Protein AF-A0A4Y2R110-F1 (afdb_monomer_lite)

Organism: Araneus ventricosus (NCBI:txid182803)

Foldseek 3Di:
DQPPCNVVVVLLVVCVVVLVPDDLVVVLVSVVVLQVVLLVVPPCNLVSLLVVQVSRPPVNVVSVLVQCLDCSHPVVVCLVVLVLVSLLSNLVSHDLVSLLSNCLHPSVLVSCVVCLVVVNVSSVVSSCVSSLDDLVSLVSSVVSNVVSCVVVVVPPVNCPDPSNVVVNVVSVCSPDDDPPPPPDDDDDDDDDDDD

Secondary structure (DSSP, 8-state):
---HHHHHHHHHHHHTTTTTT--HHHHHHHHHHHHHHHHTTGGGHHHHHHHHHHHS-GGGHHHHHHHHTSTTSHHHHHHHHT-HHHHHHHHHHS-HHHHHHHHTSHHHHHHHHHHHHTT-HHHHHHHHHHHT--HHHHHHHHHHHHHHHHHTT--HHHHTSHHHHHHHHHHHTTTS-------------------

Sequence (195 aa):
MLSALAIARPILRDCRPYLEFSSQGYYDSVLWEIYESFANSGYYFQTLFQELFLLIPRDFRKSFADIECEIDSYFAHILRLQNIKALEKTFRSVDSATRAGLVCSDLASEHFYSSISRGRWNVVEVCLREARISKEDGERLKEAFIGYLTSIELGEMKLKTRKWTRFFQFLEETDAPSKRFSEDETTIEAKMKKI

Structure (mmCIF, N/CA/C/O backbone):
data_AF-A0A4Y2R110-F1
#
_entry.id   AF-A0A4Y2R110-F1
#
loop_
_atom_site.group_PDB
_atom_site.id
_atom_site.type_symbol
_atom_site.label_atom_id
_atom_site.label_alt_id
_atom_site.label_comp_id
_atom_site.label_asym_id
_atom_site.label_entity_id
_atom_site.label_seq_id
_atom_site.pdbx_PDB_ins_code
_atom_site.Cartn_x
_atom_site.Cartn_y
_atom_site.Cartn_z
_atom_site.occupancy
_atom_site.B_iso_or_equiv
_atom_site.auth_seq_id
_atom_site.auth_comp_id
_atom_site.auth_asym_id
_atom_site.auth_atom_id
_atom_site.pdbx_PDB_model_num
ATOM 1 N N . MET A 1 1 ? 2.929 -17.313 -29.230 1.00 41.97 1 MET A N 1
ATOM 2 C CA . MET A 1 1 ? 2.746 -16.243 -28.226 1.00 41.97 1 MET A CA 1
ATOM 3 C C . MET A 1 1 ? 4.066 -15.508 -28.089 1.00 41.97 1 MET A C 1
ATOM 5 O O . MET A 1 1 ? 5.041 -16.139 -27.701 1.00 41.97 1 MET A O 1
ATOM 9 N N . LEU A 1 2 ? 4.130 -14.229 -28.467 1.00 43.66 2 LEU A N 1
ATOM 10 C CA . LEU A 1 2 ? 5.286 -13.389 -28.145 1.00 43.66 2 LEU A CA 1
ATOM 11 C C . LEU A 1 2 ? 5.300 -13.209 -26.622 1.00 43.66 2 LEU A C 1
ATOM 13 O O . LEU A 1 2 ? 4.290 -12.811 -26.048 1.00 43.66 2 LEU A O 1
ATOM 17 N N . SER A 1 3 ? 6.392 -13.589 -25.958 1.00 45.78 3 SER A N 1
ATOM 18 C CA . SER A 1 3 ? 6.529 -13.394 -24.511 1.00 45.78 3 SER A CA 1
ATOM 19 C C . SER A 1 3 ? 6.447 -11.902 -24.183 1.00 45.78 3 SER A C 1
ATOM 21 O O . SER A 1 3 ? 6.915 -11.098 -24.982 1.00 45.78 3 SER A O 1
ATOM 23 N N . ALA A 1 4 ? 5.949 -11.529 -23.005 1.00 49.16 4 ALA A N 1
ATOM 24 C CA . ALA A 1 4 ? 6.047 -10.168 -22.462 1.00 49.16 4 ALA A CA 1
ATOM 25 C C . ALA A 1 4 ? 7.475 -9.589 -22.608 1.00 49.16 4 ALA A C 1
ATOM 27 O O . ALA A 1 4 ? 7.664 -8.478 -23.101 1.00 49.16 4 ALA A O 1
ATOM 28 N N . LEU A 1 5 ? 8.483 -10.438 -22.382 1.00 48.06 5 LEU A N 1
ATOM 29 C CA . LEU A 1 5 ? 9.897 -10.190 -22.672 1.00 48.06 5 LEU A CA 1
ATOM 30 C C . LEU A 1 5 ? 10.211 -9.739 -24.108 1.00 48.06 5 LEU A C 1
ATOM 32 O O . LEU A 1 5 ? 11.199 -9.055 -24.300 1.00 48.06 5 LEU A O 1
ATOM 36 N N . ALA A 1 6 ? 9.445 -10.107 -25.133 1.00 53.09 6 ALA A N 1
ATOM 37 C CA . ALA A 1 6 ? 9.697 -9.707 -26.522 1.00 53.09 6 ALA A CA 1
ATOM 38 C C . ALA A 1 6 ? 9.203 -8.282 -26.822 1.00 53.09 6 ALA A C 1
ATOM 40 O O . ALA A 1 6 ? 9.743 -7.641 -27.716 1.00 53.09 6 ALA A O 1
ATOM 41 N N . ILE A 1 7 ? 8.219 -7.793 -26.059 1.00 53.12 7 ILE A N 1
ATOM 42 C CA . ILE A 1 7 ? 7.697 -6.419 -26.136 1.00 53.12 7 ILE A CA 1
ATOM 43 C C . ILE A 1 7 ? 8.516 -5.506 -25.222 1.00 53.12 7 ILE A C 1
ATOM 45 O O . ILE A 1 7 ? 8.899 -4.410 -25.613 1.00 53.12 7 ILE A O 1
ATOM 49 N N . ALA A 1 8 ? 8.844 -5.991 -24.024 1.00 50.47 8 ALA A N 1
ATOM 50 C CA . ALA A 1 8 ? 9.590 -5.221 -23.046 1.00 50.47 8 ALA A CA 1
ATOM 51 C C . ALA A 1 8 ? 11.095 -5.170 -23.374 1.00 50.47 8 ALA A C 1
ATOM 53 O O . ALA A 1 8 ? 11.717 -4.141 -23.156 1.00 50.47 8 ALA A O 1
ATOM 54 N N . ARG A 1 9 ? 11.715 -6.229 -23.932 1.00 55.16 9 ARG A N 1
ATOM 55 C 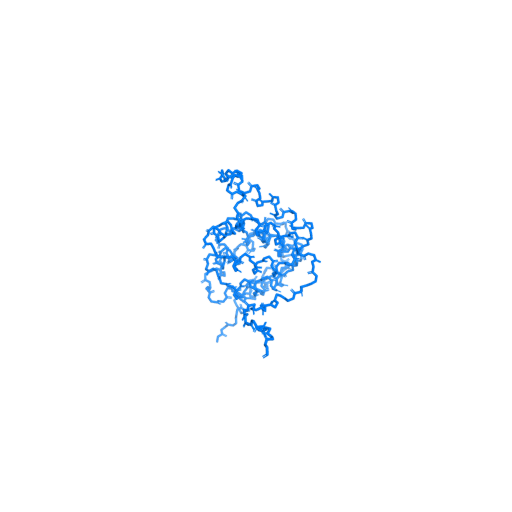CA . ARG A 1 9 ? 13.173 -6.240 -24.200 1.00 55.16 9 ARG A CA 1
ATOM 56 C C . ARG A 1 9 ? 13.664 -5.146 -25.139 1.00 55.16 9 ARG A C 1
ATOM 58 O O . ARG A 1 9 ? 14.743 -4.662 -24.840 1.00 55.16 9 ARG A O 1
ATOM 65 N N . PRO A 1 10 ? 13.004 -4.802 -26.257 1.00 55.12 10 PRO A N 1
ATOM 66 C CA . PRO A 1 10 ? 13.457 -3.703 -27.106 1.00 55.12 10 PRO A CA 1
ATOM 67 C C . PRO A 1 10 ? 13.458 -2.383 -26.334 1.00 55.12 10 PRO A C 1
ATOM 69 O O . PRO A 1 10 ? 14.501 -1.756 -26.232 1.00 55.12 10 PRO A O 1
ATOM 72 N N . ILE A 1 11 ? 12.349 -2.071 -25.657 1.00 54.69 11 ILE A N 1
ATOM 73 C CA . ILE A 1 11 ? 12.193 -0.858 -24.842 1.00 54.69 11 ILE A CA 1
ATOM 74 C C . ILE A 1 11 ? 13.244 -0.828 -23.722 1.00 54.69 11 ILE A C 1
ATOM 76 O O . ILE A 1 11 ? 13.995 0.123 -23.579 1.00 54.69 11 ILE A O 1
ATOM 80 N N . LEU A 1 12 ? 13.402 -1.926 -22.985 1.00 53.28 12 LEU A N 1
ATOM 81 C CA . LEU A 1 12 ? 14.364 -2.043 -21.887 1.00 53.28 12 LEU A CA 1
ATOM 82 C C . LEU A 1 12 ? 15.827 -2.117 -22.350 1.00 53.28 12 LEU A C 1
ATOM 84 O O . LEU A 1 12 ? 16.721 -1.750 -21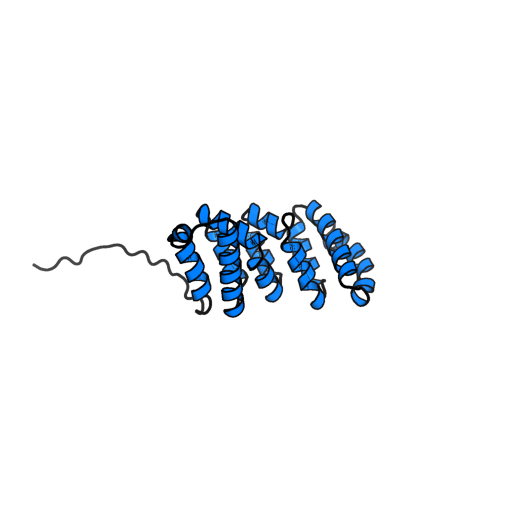.592 1.00 53.28 12 LEU A O 1
ATOM 88 N N . ARG A 1 13 ? 16.106 -2.634 -23.554 1.00 57.69 13 ARG A N 1
ATOM 89 C CA . ARG A 1 13 ? 17.450 -2.660 -24.159 1.00 57.69 13 ARG A CA 1
ATOM 90 C C . ARG A 1 13 ? 17.834 -1.265 -24.626 1.00 57.69 13 ARG A C 1
ATOM 92 O O . ARG A 1 13 ? 18.976 -0.883 -24.395 1.00 57.69 13 ARG A O 1
ATOM 99 N N . ASP A 1 14 ? 16.896 -0.542 -25.223 1.00 54.59 14 ASP A N 1
ATOM 100 C CA . ASP A 1 14 ? 17.101 0.833 -25.654 1.00 54.59 14 ASP A CA 1
ATOM 101 C C . ASP A 1 14 ? 17.231 1.749 -24.437 1.00 54.59 14 ASP A C 1
ATOM 103 O O . ASP A 1 14 ? 18.125 2.576 -24.425 1.00 54.59 14 ASP A O 1
ATOM 107 N N . CYS A 1 15 ? 16.480 1.529 -23.353 1.00 50.19 15 CYS A N 1
ATOM 108 C CA . CYS A 1 15 ? 16.609 2.313 -22.120 1.00 50.19 15 CYS A CA 1
ATOM 109 C C . CYS A 1 15 ? 17.869 1.985 -21.292 1.00 50.19 15 CYS A C 1
ATOM 111 O O . CYS A 1 15 ? 18.335 2.843 -20.547 1.00 50.19 15 CYS A O 1
ATOM 113 N N . ARG A 1 16 ? 18.452 0.779 -21.408 1.00 53.12 16 ARG A N 1
ATOM 114 C CA . ARG A 1 16 ? 19.559 0.294 -20.549 1.00 53.12 16 ARG A CA 1
ATOM 115 C C . ARG A 1 16 ? 20.780 1.232 -20.459 1.00 53.12 16 ARG A C 1
ATOM 117 O O . ARG A 1 16 ? 21.236 1.434 -19.339 1.00 53.12 16 ARG A O 1
ATOM 124 N N . PRO A 1 17 ? 21.306 1.824 -21.550 1.00 50.31 17 PRO A N 1
ATOM 125 C CA . PRO A 1 17 ? 22.424 2.771 -21.476 1.00 50.31 17 PRO A CA 1
ATOM 126 C C . PRO A 1 17 ? 22.053 4.094 -20.786 1.00 50.31 17 PRO A C 1
ATOM 128 O O . PRO A 1 17 ? 22.927 4.801 -20.294 1.00 50.31 17 PRO A O 1
ATOM 131 N N . TYR A 1 18 ? 20.762 4.434 -20.738 1.00 48.16 18 TYR A N 1
ATOM 132 C CA . TYR A 1 18 ? 20.257 5.686 -20.171 1.00 48.16 18 TYR A CA 1
ATOM 133 C C . TYR A 1 18 ? 19.911 5.571 -18.677 1.00 48.16 18 TYR A C 1
ATOM 135 O O . TYR A 1 18 ? 19.882 6.586 -17.981 1.00 48.16 18 TYR A O 1
ATOM 143 N N . LEU A 1 19 ? 19.719 4.351 -18.155 1.00 51.38 19 LEU A N 1
ATOM 144 C CA . LEU A 1 19 ? 19.558 4.099 -16.713 1.00 51.38 19 LEU A CA 1
ATOM 1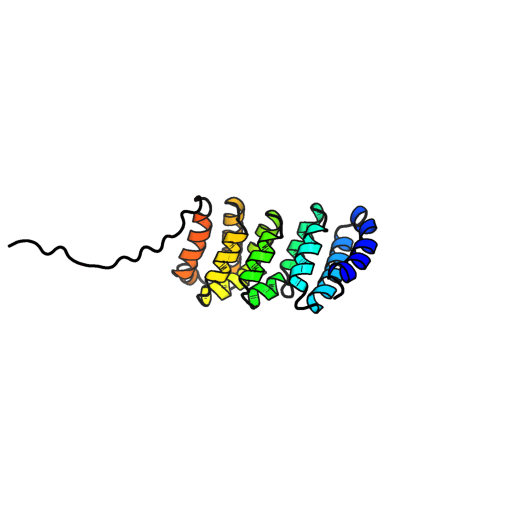45 C C . LEU A 1 19 ? 20.871 4.300 -15.930 1.00 51.38 19 LEU A C 1
ATOM 147 O O . LEU A 1 19 ? 20.828 4.468 -14.717 1.00 51.38 19 LEU A O 1
ATOM 151 N N . GLU A 1 20 ? 22.027 4.296 -16.607 1.00 50.34 20 GLU A N 1
ATOM 152 C CA . GLU A 1 20 ? 23.346 4.506 -15.985 1.00 50.34 20 GLU A CA 1
ATOM 153 C C . GLU A 1 20 ? 23.777 5.989 -15.935 1.00 50.34 20 GLU A C 1
ATOM 155 O O . GLU A 1 20 ? 24.770 6.302 -15.282 1.00 50.34 20 GLU A O 1
ATOM 160 N N . PHE A 1 21 ? 23.050 6.915 -16.587 1.00 50.78 21 PHE A N 1
ATOM 161 C CA . PHE A 1 21 ? 23.510 8.304 -16.791 1.00 50.78 21 PHE A CA 1
ATOM 162 C C . PHE A 1 21 ? 22.458 9.417 -16.622 1.00 50.78 21 PHE A C 1
ATOM 164 O O . PHE A 1 21 ? 22.770 10.584 -16.868 1.00 50.78 21 PHE A O 1
ATOM 171 N N . SER A 1 22 ? 21.223 9.111 -16.221 1.00 53.44 22 SER A N 1
ATOM 172 C CA . SER A 1 22 ? 20.131 10.094 -16.230 1.00 53.44 22 SER A CA 1
ATOM 173 C C . SER A 1 22 ? 19.788 10.677 -14.854 1.00 53.44 22 SER A C 1
ATOM 175 O O . SER A 1 22 ? 19.904 10.023 -13.819 1.00 53.44 22 SER A O 1
ATOM 177 N N . SER A 1 23 ? 19.369 11.946 -14.842 1.00 63.78 23 SER A N 1
ATOM 178 C CA . SER A 1 23 ? 18.742 12.573 -13.677 1.00 63.78 23 SER A CA 1
ATOM 179 C C . SER A 1 23 ? 17.405 11.890 -13.371 1.00 63.78 23 SER A C 1
ATOM 181 O O . SER A 1 23 ? 16.717 11.445 -14.290 1.00 63.78 23 SER A O 1
ATOM 183 N N . GLN A 1 24 ? 17.016 11.847 -12.091 1.00 64.69 24 GLN A N 1
ATOM 184 C CA . GLN A 1 24 ? 15.787 11.193 -11.613 1.00 64.69 24 GLN A CA 1
ATOM 185 C C . GLN A 1 24 ? 14.561 11.476 -12.503 1.00 64.69 24 GLN A C 1
ATOM 187 O O . GLN A 1 24 ? 13.871 10.551 -12.906 1.00 64.69 24 GLN A O 1
ATOM 192 N N . GLY A 1 25 ? 14.354 12.737 -12.903 1.00 66.06 25 GLY A N 1
ATOM 193 C CA . GLY A 1 25 ? 13.187 13.130 -13.700 1.00 66.06 25 GLY A CA 1
ATOM 194 C C . GLY A 1 25 ? 13.117 12.513 -15.103 1.00 66.06 25 GLY A C 1
ATOM 195 O O . GLY A 1 25 ? 12.024 12.310 -15.624 1.00 66.06 25 GLY A O 1
ATOM 196 N N . TYR A 1 26 ? 14.250 12.172 -15.724 1.00 66.81 26 TYR A N 1
ATOM 197 C CA . TYR A 1 26 ? 14.233 11.442 -16.997 1.00 66.81 26 TYR A CA 1
ATOM 198 C C . TYR A 1 26 ? 13.892 9.964 -16.779 1.00 66.81 26 TYR A C 1
ATOM 200 O O . TYR A 1 26 ? 13.143 9.379 -17.558 1.00 66.81 26 TYR A O 1
ATOM 208 N N . TYR A 1 27 ? 14.395 9.375 -15.692 1.00 68.88 27 TYR A N 1
ATOM 209 C CA . TYR A 1 27 ? 14.054 8.009 -15.305 1.00 68.88 27 TYR A CA 1
ATOM 210 C C . TYR A 1 27 ? 12.554 7.862 -15.024 1.00 68.88 27 TYR A C 1
ATOM 212 O O . TYR A 1 27 ? 11.927 6.923 -15.512 1.00 68.88 27 TYR A O 1
ATOM 220 N N . ASP A 1 28 ? 11.976 8.821 -14.301 1.00 69.94 28 ASP A N 1
ATOM 221 C CA . ASP A 1 28 ? 10.546 8.864 -13.988 1.00 69.94 28 ASP A CA 1
ATOM 222 C C . ASP A 1 28 ? 9.701 8.933 -15.268 1.00 69.94 28 ASP A C 1
ATOM 224 O O . ASP A 1 28 ? 8.748 8.171 -15.421 1.00 69.94 28 ASP A O 1
ATOM 228 N N . SER A 1 29 ? 10.107 9.766 -16.235 1.00 71.50 29 SER A N 1
ATOM 229 C CA . SER A 1 29 ? 9.452 9.860 -17.548 1.00 71.50 29 SER A CA 1
ATOM 230 C C . SER A 1 29 ? 9.489 8.537 -18.316 1.00 71.50 29 SER A C 1
ATOM 232 O O . SER A 1 29 ? 8.483 8.124 -18.886 1.00 71.50 29 SER A O 1
ATOM 234 N N . VAL A 1 30 ? 10.637 7.854 -18.337 1.00 70.75 30 VAL A N 1
ATOM 235 C CA . VAL A 1 30 ? 10.784 6.569 -19.038 1.00 70.75 30 VAL A CA 1
ATOM 236 C C . VAL A 1 30 ? 9.973 5.474 -18.348 1.00 70.75 30 VAL A C 1
ATOM 238 O O . VAL A 1 30 ? 9.316 4.677 -19.019 1.00 70.75 30 VAL A O 1
ATOM 241 N N . LEU A 1 31 ? 9.991 5.429 -17.012 1.00 71.62 31 LEU A N 1
ATOM 242 C CA . LEU A 1 31 ? 9.141 4.510 -16.262 1.00 71.62 31 LEU A CA 1
ATOM 243 C C . LEU A 1 31 ? 7.671 4.736 -16.587 1.00 71.62 31 LEU A C 1
ATOM 245 O O . LEU A 1 31 ? 6.971 3.758 -16.828 1.00 71.62 31 LEU A O 1
ATOM 249 N N . TRP A 1 32 ? 7.231 5.992 -16.631 1.00 73.00 32 TRP A N 1
ATOM 250 C CA . TRP A 1 32 ? 5.856 6.349 -16.949 1.00 73.00 32 TRP A CA 1
ATOM 251 C C . TRP A 1 32 ? 5.426 5.868 -18.341 1.00 73.00 32 TRP A C 1
ATOM 253 O O . TRP A 1 32 ? 4.388 5.227 -18.475 1.00 73.00 32 TRP A O 1
ATOM 263 N N . GLU A 1 33 ? 6.246 6.074 -19.374 1.00 72.44 33 GLU A N 1
ATOM 264 C CA . GLU A 1 33 ? 5.936 5.611 -20.739 1.00 72.44 33 GLU A CA 1
ATOM 265 C C . GLU A 1 33 ? 5.840 4.080 -20.837 1.00 72.44 33 GLU A C 1
ATOM 267 O O . GLU A 1 33 ? 4.935 3.522 -21.475 1.00 72.44 33 GLU A O 1
ATOM 272 N N . ILE A 1 34 ? 6.770 3.380 -20.179 1.00 69.81 34 ILE A N 1
ATOM 273 C CA . ILE A 1 34 ? 6.752 1.917 -20.069 1.00 69.81 34 ILE A CA 1
ATOM 274 C C . ILE A 1 34 ? 5.466 1.473 -19.363 1.00 69.81 34 ILE A C 1
ATOM 276 O O . ILE A 1 34 ? 4.804 0.523 -19.788 1.00 69.81 34 ILE A O 1
ATOM 280 N N . TYR A 1 35 ? 5.106 2.183 -18.301 1.00 70.31 35 TYR A N 1
ATOM 281 C CA . TYR A 1 35 ? 3.946 1.902 -17.483 1.00 70.31 35 TYR A CA 1
ATOM 282 C C . TYR A 1 35 ? 2.629 2.054 -18.241 1.00 70.31 35 TYR A C 1
ATOM 284 O O . TYR A 1 35 ? 1.818 1.125 -18.269 1.00 70.31 35 TYR A O 1
ATOM 292 N N . GLU A 1 36 ? 2.444 3.185 -18.919 1.00 71.12 36 GLU A N 1
ATOM 293 C CA . GLU A 1 36 ? 1.267 3.489 -19.734 1.00 71.12 36 GLU A CA 1
ATOM 294 C C . GLU A 1 36 ? 1.092 2.458 -20.861 1.00 71.12 36 GLU A C 1
ATOM 296 O O . GLU A 1 36 ? -0.003 1.941 -21.110 1.00 71.12 36 GLU A O 1
ATOM 301 N N . SER A 1 37 ? 2.200 2.061 -21.491 1.00 68.44 37 SER A N 1
ATOM 302 C CA . SER A 1 37 ? 2.208 1.009 -22.512 1.00 68.44 37 SER A CA 1
ATOM 303 C C . SER A 1 37 ? 1.730 -0.340 -21.957 1.00 68.44 37 SER A C 1
ATOM 305 O O . SER A 1 37 ? 1.057 -1.110 -22.650 1.00 68.44 37 SER A O 1
ATOM 307 N N . PHE A 1 38 ? 2.048 -0.641 -20.696 1.00 69.00 38 PHE A N 1
ATOM 308 C CA . PHE A 1 38 ? 1.686 -1.895 -20.042 1.00 69.00 38 PHE A CA 1
ATOM 309 C C . PHE A 1 38 ? 0.277 -1.904 -19.455 1.00 69.00 38 PHE A C 1
ATOM 311 O O . PHE A 1 38 ? -0.371 -2.952 -19.517 1.00 69.00 38 PHE A O 1
ATOM 318 N N . ALA A 1 39 ? -0.227 -0.778 -18.950 1.00 64.94 39 ALA A N 1
ATOM 319 C CA . ALA A 1 39 ? -1.599 -0.666 -18.450 1.00 64.94 39 ALA A CA 1
ATOM 320 C C . ALA A 1 39 ? -2.623 -1.087 -19.523 1.00 64.94 39 ALA A C 1
ATOM 322 O O . ALA A 1 39 ? -3.592 -1.795 -19.241 1.00 64.94 39 ALA A O 1
ATOM 323 N N . ASN A 1 40 ? -2.328 -0.785 -20.790 1.00 64.69 40 ASN A N 1
ATOM 324 C CA . ASN A 1 40 ? -3.129 -1.184 -21.949 1.00 64.69 40 ASN A CA 1
ATOM 325 C C . ASN A 1 40 ? -3.058 -2.689 -22.297 1.00 64.69 40 ASN A C 1
ATOM 327 O O . ASN A 1 40 ? -3.853 -3.183 -23.096 1.00 64.69 40 ASN A O 1
ATOM 331 N N . SER A 1 41 ? -2.126 -3.448 -21.708 1.00 65.31 41 SER A N 1
ATOM 332 C CA . SER A 1 41 ? -1.892 -4.867 -22.033 1.00 65.31 41 SER A CA 1
ATOM 333 C C . SER A 1 41 ? -2.796 -5.854 -21.275 1.00 65.31 41 SER A C 1
ATOM 335 O O . SER A 1 41 ? -2.769 -7.061 -21.548 1.00 65.31 41 SER A O 1
ATOM 337 N N . GLY A 1 42 ? -3.606 -5.364 -20.329 1.00 67.00 42 GLY A N 1
ATOM 338 C CA . GLY A 1 42 ? -4.604 -6.144 -19.594 1.00 67.00 42 GLY A CA 1
ATOM 339 C C . GLY A 1 42 ? -4.020 -7.369 -18.881 1.00 67.00 42 GLY A C 1
ATOM 340 O O . GLY A 1 42 ? -3.370 -7.260 -17.844 1.00 67.00 42 GLY A O 1
ATOM 341 N N . TYR A 1 43 ? -4.261 -8.567 -19.427 1.00 61.25 43 TYR A N 1
ATOM 342 C CA . TYR A 1 43 ? -3.939 -9.851 -18.784 1.00 61.25 43 TYR A CA 1
ATOM 343 C C . TYR A 1 43 ? -2.436 -10.068 -18.522 1.00 61.25 43 TYR A C 1
ATOM 345 O O . TYR A 1 43 ? -2.062 -10.807 -17.609 1.00 61.25 43 TYR A O 1
ATOM 353 N N . TYR A 1 44 ? -1.556 -9.422 -19.294 1.00 71.62 44 TYR A N 1
ATOM 354 C CA . TYR A 1 44 ? -0.103 -9.551 -19.123 1.00 71.62 44 TYR A CA 1
ATOM 355 C C . TYR A 1 44 ? 0.477 -8.608 -18.071 1.00 71.62 44 TYR A C 1
ATOM 357 O O . TYR A 1 44 ? 1.632 -8.782 -17.674 1.00 71.62 44 TYR A O 1
ATOM 365 N N . PHE A 1 45 ? -0.324 -7.662 -17.579 1.00 75.88 45 PHE A N 1
ATOM 366 C CA . PHE A 1 45 ? 0.169 -6.543 -16.791 1.00 75.88 45 PHE A CA 1
ATOM 367 C C . PHE A 1 45 ? 0.830 -6.980 -15.479 1.00 75.88 45 PHE A C 1
ATOM 369 O O . PHE A 1 45 ? 1.918 -6.519 -15.161 1.00 75.88 45 PHE A O 1
ATOM 376 N N . GLN A 1 46 ? 0.278 -7.986 -14.789 1.00 82.69 46 GLN A N 1
ATOM 377 C CA . GLN A 1 46 ? 0.915 -8.566 -13.598 1.00 82.69 46 GLN A CA 1
ATOM 378 C C . GLN A 1 46 ? 2.311 -9.133 -13.890 1.00 82.69 46 GLN A C 1
ATOM 380 O O . GLN A 1 46 ? 3.198 -9.027 -13.054 1.00 82.69 46 GLN A O 1
ATOM 385 N N . THR A 1 47 ? 2.500 -9.808 -15.026 1.00 82.44 47 THR A N 1
ATOM 386 C CA . THR A 1 47 ? 3.800 -10.417 -15.361 1.00 82.44 47 THR A CA 1
ATOM 387 C C . THR A 1 47 ? 4.808 -9.331 -15.719 1.00 82.44 47 THR A C 1
ATOM 389 O O . THR A 1 47 ? 5.937 -9.365 -15.243 1.00 82.44 47 THR A O 1
ATOM 392 N N . LEU A 1 48 ? 4.366 -8.329 -16.482 1.00 78.12 48 LEU A N 1
ATOM 393 C CA . LEU A 1 48 ? 5.167 -7.162 -16.845 1.00 78.12 48 LEU A CA 1
ATOM 394 C C . LEU A 1 48 ? 5.584 -6.346 -15.620 1.00 78.12 48 LEU A C 1
ATOM 396 O O . LEU A 1 48 ? 6.749 -5.991 -15.517 1.00 78.12 48 LEU A O 1
ATOM 400 N N . PHE A 1 49 ? 4.679 -6.135 -14.661 1.00 84.75 49 PHE A N 1
ATOM 401 C CA . PHE A 1 49 ? 4.977 -5.491 -13.379 1.00 84.75 49 PHE A CA 1
ATOM 402 C C . PHE A 1 49 ? 6.155 -6.174 -12.668 1.00 84.75 49 PHE A C 1
ATOM 404 O O . PHE A 1 49 ? 7.107 -5.519 -12.247 1.00 84.75 49 PHE A O 1
ATOM 411 N N . GLN A 1 50 ? 6.118 -7.508 -12.565 1.00 86.44 50 GLN A N 1
ATOM 412 C CA . GLN A 1 50 ? 7.156 -8.275 -11.872 1.00 86.44 50 GLN A CA 1
ATOM 413 C C . GLN A 1 50 ? 8.501 -8.198 -12.591 1.00 86.44 50 GLN A C 1
ATOM 415 O O . GLN A 1 50 ? 9.534 -7.997 -11.956 1.00 86.44 50 GLN A O 1
ATOM 420 N N . GLU A 1 51 ? 8.489 -8.368 -13.913 1.00 83.62 51 GLU A N 1
ATOM 421 C CA . GLU A 1 51 ? 9.700 -8.284 -14.727 1.00 83.62 51 GLU A CA 1
ATOM 422 C C . GLU A 1 51 ? 10.302 -6.876 -14.682 1.00 83.62 51 GLU A C 1
ATOM 424 O O . GLU A 1 51 ? 11.514 -6.740 -14.522 1.00 83.62 51 GLU A O 1
ATOM 429 N N . LEU A 1 52 ? 9.466 -5.838 -14.757 1.00 81.00 52 LEU A N 1
ATOM 430 C CA . LEU A 1 52 ? 9.895 -4.446 -14.692 1.00 81.00 52 LEU A CA 1
ATOM 431 C C . LEU A 1 52 ? 10.552 -4.132 -13.346 1.00 81.00 52 LEU A C 1
ATOM 433 O O . LEU A 1 52 ? 11.673 -3.628 -13.325 1.00 81.00 52 LEU A O 1
ATOM 437 N N . PHE A 1 53 ? 9.920 -4.503 -12.229 1.00 86.31 53 PHE A N 1
ATOM 438 C CA . PHE A 1 53 ? 10.481 -4.264 -10.897 1.00 86.31 53 PHE A CA 1
ATOM 439 C C . PHE A 1 53 ? 11.878 -4.877 -10.716 1.00 86.31 53 PHE A C 1
ATOM 441 O O . PHE A 1 53 ? 12.769 -4.264 -10.124 1.00 86.31 53 PHE A O 1
ATOM 448 N N . LEU A 1 54 ? 12.097 -6.083 -11.248 1.00 85.44 54 LEU A N 1
ATOM 449 C CA . LEU A 1 54 ? 13.394 -6.762 -11.171 1.00 85.44 54 LEU A CA 1
ATOM 450 C C . LEU A 1 54 ? 14.486 -6.081 -12.005 1.00 85.44 54 LEU A C 1
ATOM 452 O O . LEU A 1 54 ? 15.667 -6.250 -11.703 1.00 85.44 54 LEU A O 1
ATOM 456 N N . LEU A 1 55 ? 14.108 -5.333 -13.040 1.00 82.75 55 LEU A N 1
ATOM 457 C CA . LEU A 1 55 ? 15.033 -4.628 -13.927 1.00 82.75 55 LEU A CA 1
ATOM 458 C C . LEU A 1 55 ? 15.362 -3.213 -13.455 1.00 82.75 55 LEU A C 1
ATOM 460 O O . LEU A 1 55 ? 16.404 -2.678 -13.832 1.00 82.75 55 LEU A O 1
ATOM 464 N N . ILE A 1 56 ? 14.498 -2.619 -12.636 1.00 80.50 56 ILE A N 1
ATOM 465 C CA . ILE A 1 56 ? 14.704 -1.292 -12.062 1.00 80.50 56 ILE A CA 1
ATOM 466 C C . ILE A 1 56 ? 15.881 -1.343 -11.073 1.00 80.50 56 ILE A C 1
ATOM 468 O O . ILE A 1 56 ? 15.835 -2.123 -10.105 1.00 80.50 56 ILE A O 1
ATOM 472 N N . PRO A 1 57 ? 16.940 -0.525 -11.271 1.00 81.00 57 PRO A N 1
ATOM 473 C CA . PRO A 1 57 ? 18.018 -0.420 -10.302 1.00 81.00 57 PRO A CA 1
ATOM 474 C C . PRO A 1 57 ? 17.469 0.044 -8.956 1.00 81.00 57 PRO A C 1
ATOM 476 O O . PRO A 1 57 ? 16.515 0.816 -8.883 1.00 81.00 57 PRO A O 1
ATOM 479 N N . ARG A 1 58 ? 18.084 -0.436 -7.874 1.00 83.38 58 ARG A N 1
ATOM 480 C CA . ARG A 1 58 ? 17.555 -0.267 -6.515 1.00 83.38 58 ARG A CA 1
ATOM 481 C C . ARG A 1 58 ? 17.268 1.195 -6.158 1.00 83.38 58 ARG A C 1
ATOM 483 O O . ARG A 1 58 ? 16.239 1.459 -5.545 1.00 83.38 58 ARG A O 1
ATOM 490 N N . ASP A 1 59 ? 18.128 2.111 -6.590 1.00 81.31 59 ASP A N 1
ATOM 491 C CA . ASP A 1 59 ? 18.028 3.543 -6.284 1.00 81.31 59 ASP A CA 1
ATOM 492 C C . ASP A 1 59 ? 16.778 4.201 -6.894 1.00 81.31 59 ASP A C 1
ATOM 494 O O . ASP A 1 59 ? 16.271 5.184 -6.360 1.00 81.31 59 ASP A O 1
ATOM 498 N N . PHE A 1 60 ? 16.207 3.605 -7.946 1.00 80.06 60 PHE A N 1
ATOM 499 C CA . PHE A 1 60 ? 15.015 4.112 -8.626 1.00 80.06 60 PHE A CA 1
ATOM 500 C C . PHE A 1 60 ? 13.720 3.376 -8.260 1.00 80.06 60 PHE A C 1
ATOM 502 O O . PHE A 1 60 ? 12.639 3.733 -8.726 1.00 80.06 60 PHE A O 1
ATOM 509 N N . ARG A 1 61 ? 13.781 2.362 -7.389 1.00 85.94 61 ARG A N 1
ATOM 510 C CA . ARG A 1 61 ? 12.577 1.633 -6.943 1.00 85.94 61 ARG A CA 1
ATOM 511 C C . ARG A 1 61 ? 11.615 2.496 -6.141 1.00 85.94 61 ARG A C 1
ATOM 513 O O . ARG A 1 61 ? 10.444 2.144 -6.030 1.00 85.94 61 ARG A O 1
ATOM 520 N N . LYS A 1 62 ? 12.098 3.618 -5.604 1.00 85.94 62 LYS A N 1
ATOM 521 C CA . LYS A 1 62 ? 11.239 4.628 -4.993 1.00 85.94 62 LYS A CA 1
ATOM 522 C C . LYS A 1 62 ? 10.288 5.234 -6.029 1.00 85.94 62 LYS A C 1
ATOM 524 O O . LYS A 1 62 ? 9.092 5.174 -5.806 1.00 85.94 62 LYS A O 1
ATOM 529 N N . SER A 1 63 ? 10.792 5.687 -7.178 1.00 85.12 63 SER A N 1
ATOM 530 C CA . SER A 1 63 ? 9.944 6.216 -8.258 1.00 85.12 63 SER A CA 1
ATOM 531 C C . SER A 1 63 ? 8.911 5.210 -8.737 1.00 85.12 63 SER A C 1
ATOM 533 O O . SER A 1 63 ? 7.767 5.556 -8.992 1.00 85.12 63 SER A O 1
ATOM 535 N N . PHE A 1 64 ? 9.297 3.937 -8.817 1.00 86.06 64 PHE A N 1
ATOM 536 C CA . PHE A 1 64 ? 8.350 2.876 -9.134 1.00 86.06 64 PHE A CA 1
ATOM 537 C C . PHE A 1 64 ? 7.235 2.761 -8.089 1.00 86.06 64 PHE A C 1
ATOM 539 O O . PHE A 1 64 ? 6.070 2.631 -8.448 1.00 86.06 64 PHE A O 1
ATOM 546 N N . ALA A 1 65 ? 7.583 2.809 -6.799 1.00 88.19 65 ALA A N 1
ATOM 547 C CA . ALA A 1 65 ? 6.591 2.812 -5.732 1.00 88.19 65 ALA A CA 1
ATOM 548 C C . ALA A 1 65 ? 5.681 4.045 -5.822 1.00 88.19 65 ALA A C 1
ATOM 550 O O . ALA A 1 65 ? 4.474 3.893 -5.681 1.00 88.19 65 ALA A O 1
ATOM 551 N N . ASP A 1 66 ? 6.244 5.223 -6.104 1.00 88.69 66 ASP A N 1
ATOM 552 C CA . ASP A 1 66 ? 5.502 6.479 -6.234 1.00 88.69 66 ASP A CA 1
ATOM 553 C C . ASP A 1 66 ? 4.478 6.399 -7.387 1.00 88.69 66 ASP A C 1
ATOM 555 O O . ASP A 1 66 ? 3.305 6.688 -7.166 1.00 88.69 66 ASP A O 1
ATOM 559 N N . ILE A 1 67 ? 4.873 5.884 -8.561 1.00 87.00 67 ILE A N 1
ATOM 560 C CA . ILE A 1 67 ? 3.966 5.628 -9.703 1.00 87.00 67 ILE A CA 1
ATOM 561 C C . ILE A 1 67 ? 2.850 4.649 -9.318 1.00 87.00 67 ILE A C 1
ATOM 563 O O . ILE A 1 67 ? 1.681 4.847 -9.641 1.00 87.00 67 ILE A O 1
ATOM 567 N N . GLU A 1 68 ? 3.181 3.580 -8.593 1.00 90.12 68 GLU A N 1
ATOM 568 C CA . GLU A 1 68 ? 2.179 2.616 -8.129 1.00 90.12 68 GLU A CA 1
ATOM 569 C C . GLU A 1 68 ? 1.220 3.189 -7.076 1.00 90.12 68 GLU A C 1
ATOM 571 O O . GLU A 1 68 ? 0.138 2.639 -6.865 1.00 90.12 68 GLU A O 1
ATOM 576 N N . CYS A 1 69 ? 1.563 4.307 -6.442 1.00 91.25 69 CYS A N 1
ATOM 577 C CA . CYS A 1 69 ? 0.679 5.008 -5.515 1.00 91.25 69 CYS A CA 1
ATOM 578 C C . CYS A 1 69 ? -0.307 5.960 -6.217 1.00 91.25 69 CYS A C 1
ATOM 580 O O . CYS A 1 69 ? -1.129 6.575 -5.539 1.00 91.25 69 CYS A O 1
ATOM 582 N N . GLU A 1 70 ? -0.271 6.072 -7.548 1.00 89.50 70 GLU A N 1
ATOM 583 C CA . GLU A 1 70 ? -1.208 6.897 -8.316 1.00 89.50 70 GLU A CA 1
ATOM 584 C C . GLU A 1 70 ? -2.559 6.203 -8.576 1.00 89.50 70 GLU A C 1
ATOM 586 O O . GLU A 1 70 ? -2.677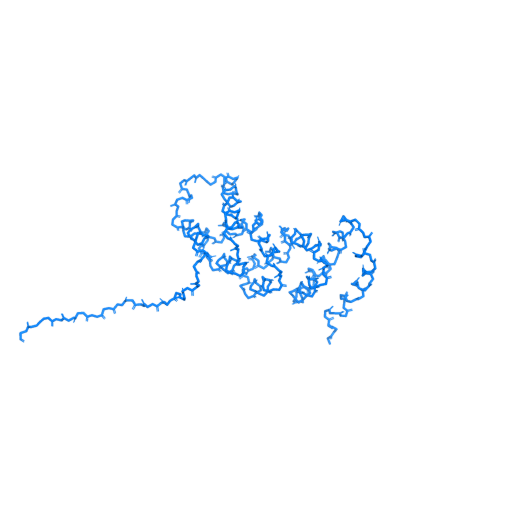 4.979 -8.580 1.00 89.50 70 GLU A O 1
ATOM 591 N N . ILE A 1 71 ? -3.609 6.995 -8.823 1.00 82.56 71 ILE A N 1
ATOM 592 C CA . ILE A 1 71 ? -5.011 6.531 -8.911 1.00 82.56 71 ILE A CA 1
ATOM 593 C C . ILE A 1 71 ? -5.260 5.545 -10.065 1.00 82.56 71 ILE A C 1
ATOM 595 O O . ILE A 1 71 ? -6.127 4.671 -9.951 1.00 82.56 71 ILE A O 1
ATOM 599 N N . ASP A 1 72 ? -4.517 5.678 -11.162 1.00 82.56 72 ASP A N 1
ATOM 600 C CA . ASP A 1 72 ? -4.663 4.845 -12.362 1.00 82.56 72 ASP A CA 1
ATOM 601 C C . ASP A 1 72 ? -3.598 3.742 -12.453 1.00 82.56 72 ASP A C 1
ATOM 603 O O . ASP A 1 72 ? -3.459 3.071 -13.479 1.00 82.56 72 ASP A O 1
ATOM 607 N N . SER A 1 73 ? -2.874 3.505 -11.356 1.00 86.25 73 SER A N 1
ATOM 608 C CA . SER A 1 73 ? -1.877 2.451 -11.286 1.00 86.25 73 SER A CA 1
ATOM 609 C C . SER A 1 73 ? -2.489 1.043 -11.301 1.00 86.25 73 SER A C 1
ATOM 611 O O . SER A 1 73 ? -3.660 0.794 -10.995 1.00 86.25 73 SER A O 1
ATOM 613 N N . TYR A 1 74 ? -1.652 0.068 -11.624 1.00 86.88 74 TYR A N 1
ATOM 614 C CA . TYR A 1 74 ? -1.868 -1.349 -11.437 1.00 86.88 74 TYR A CA 1
ATOM 615 C C . TYR A 1 74 ? -2.271 -1.663 -10.006 1.00 86.88 74 TYR A C 1
ATOM 617 O O . TYR A 1 74 ? -3.251 -2.384 -9.795 1.00 86.88 74 TYR A O 1
ATOM 625 N N . PHE A 1 75 ? -1.541 -1.128 -9.028 1.00 91.00 75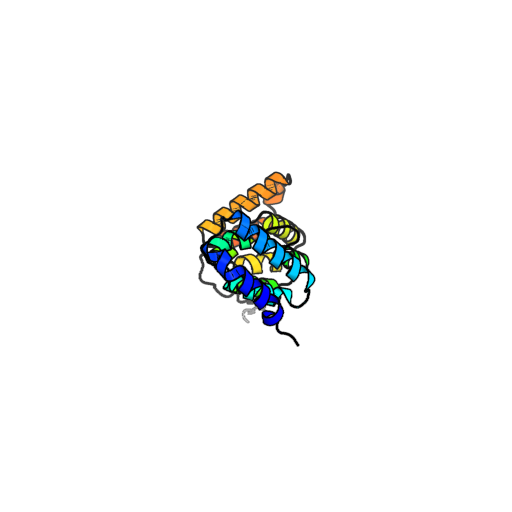 PHE A N 1
ATOM 626 C CA . PHE A 1 75 ? -1.846 -1.319 -7.622 1.00 91.00 75 PHE A CA 1
ATOM 627 C C . PHE A 1 75 ? -3.240 -0.777 -7.264 1.00 91.00 75 PHE A C 1
ATOM 629 O O . PHE A 1 75 ? -4.047 -1.501 -6.668 1.00 91.00 75 PHE A O 1
ATOM 636 N N . ALA A 1 76 ? -3.593 0.428 -7.721 1.00 90.69 76 ALA A N 1
ATOM 637 C CA . ALA A 1 76 ? -4.938 0.985 -7.573 1.00 90.69 76 ALA A CA 1
ATOM 638 C C . ALA A 1 76 ? -6.000 0.083 -8.223 1.00 90.69 76 ALA A C 1
ATOM 640 O O . ALA A 1 76 ? -7.055 -0.199 -7.640 1.00 90.69 76 ALA A O 1
ATOM 641 N N . HIS A 1 77 ? -5.706 -0.446 -9.412 1.00 88.31 77 HIS A N 1
ATOM 642 C CA . HIS A 1 77 ? -6.600 -1.337 -10.139 1.00 88.31 77 HIS A CA 1
ATOM 643 C C . HIS A 1 77 ? -6.857 -2.648 -9.381 1.00 88.31 77 HIS A C 1
ATOM 645 O O . HIS A 1 77 ? -8.013 -3.054 -9.216 1.00 88.31 77 HIS A O 1
ATOM 651 N N . ILE A 1 78 ? -5.813 -3.306 -8.862 1.00 90.62 78 ILE A N 1
ATOM 652 C CA . ILE A 1 78 ? -5.974 -4.554 -8.097 1.00 90.62 78 ILE A CA 1
ATOM 653 C C . ILE A 1 78 ? -6.664 -4.323 -6.750 1.00 90.62 78 ILE A C 1
ATOM 655 O O . ILE A 1 78 ? -7.439 -5.188 -6.330 1.00 90.62 78 ILE A O 1
ATOM 659 N N . LEU A 1 79 ? -6.464 -3.165 -6.110 1.00 92.00 79 LEU A N 1
ATOM 660 C CA . LEU A 1 79 ? -7.198 -2.765 -4.906 1.00 92.00 79 LEU A CA 1
ATOM 661 C C . LEU A 1 79 ? -8.685 -2.540 -5.207 1.00 92.00 79 LEU A C 1
ATOM 663 O O . LEU A 1 79 ? -9.546 -3.049 -4.486 1.00 92.00 79 LEU A O 1
ATOM 667 N N . ARG A 1 80 ? -9.010 -1.840 -6.301 1.00 89.44 80 ARG A N 1
ATOM 668 C CA . ARG A 1 80 ? -10.393 -1.587 -6.741 1.00 89.44 80 ARG A CA 1
ATOM 669 C C . ARG A 1 80 ? -11.130 -2.884 -7.075 1.00 89.44 80 ARG A C 1
ATOM 671 O O . ARG A 1 80 ? -12.269 -3.072 -6.638 1.00 89.44 80 ARG A O 1
ATOM 678 N N . LEU A 1 81 ? -10.472 -3.790 -7.799 1.00 89.44 81 LEU A N 1
ATOM 679 C CA . LEU A 1 81 ? -10.995 -5.124 -8.110 1.00 89.44 81 LEU A CA 1
ATOM 680 C C . LEU A 1 81 ? -10.964 -6.083 -6.914 1.00 89.44 81 LEU A C 1
ATOM 682 O O . LEU A 1 81 ? -11.589 -7.140 -6.976 1.00 89.44 81 LEU A O 1
ATOM 686 N N . GLN A 1 82 ? -10.255 -5.728 -5.838 1.00 90.19 82 GLN A N 1
ATOM 687 C CA . GLN A 1 82 ? -10.041 -6.567 -4.654 1.00 90.19 82 GLN A CA 1
ATOM 688 C C . GLN A 1 82 ? -9.477 -7.944 -5.013 1.00 90.19 82 GLN A C 1
ATOM 690 O O . GLN A 1 82 ? -9.865 -8.979 -4.463 1.00 90.19 82 GLN A O 1
ATOM 695 N N . ASN A 1 83 ? -8.561 -7.965 -5.978 1.00 91.25 83 ASN A N 1
ATOM 696 C CA . ASN A 1 83 ? -7.978 -9.200 -6.464 1.00 91.25 83 ASN A CA 1
ATOM 697 C C . ASN A 1 83 ? -6.904 -9.685 -5.483 1.00 91.25 83 ASN A C 1
ATOM 699 O O . ASN A 1 83 ? -5.724 -9.378 -5.631 1.00 91.25 83 ASN A O 1
ATOM 703 N N . ILE A 1 84 ? -7.325 -10.463 -4.483 1.00 92.94 84 ILE A N 1
ATOM 704 C CA . ILE A 1 84 ? -6.457 -10.983 -3.415 1.00 92.94 84 ILE A CA 1
ATOM 705 C C . ILE A 1 84 ? -5.237 -11.728 -3.969 1.00 92.94 84 ILE A C 1
ATOM 707 O O . ILE A 1 84 ? -4.119 -11.496 -3.520 1.00 92.94 84 ILE A O 1
ATOM 711 N N . LYS A 1 85 ? -5.427 -12.587 -4.977 1.00 92.06 85 LYS A N 1
ATOM 712 C CA . LYS A 1 85 ? -4.319 -13.352 -5.573 1.00 92.06 85 LYS A CA 1
ATOM 713 C C . LYS A 1 85 ? -3.307 -12.440 -6.265 1.00 92.06 85 LYS A C 1
ATOM 715 O O . LYS A 1 85 ? -2.108 -12.701 -6.189 1.00 92.06 85 LYS A O 1
ATOM 720 N N . ALA A 1 86 ? -3.783 -11.394 -6.939 1.00 90.50 86 ALA A N 1
ATOM 721 C CA . ALA A 1 86 ? -2.907 -10.403 -7.552 1.00 90.50 86 ALA A CA 1
ATOM 722 C C . ALA A 1 86 ? -2.170 -9.583 -6.487 1.00 90.50 86 ALA A C 1
ATOM 724 O O . ALA A 1 86 ? -0.963 -9.432 -6.591 1.00 90.50 86 ALA A O 1
ATOM 725 N N . LEU A 1 87 ? -2.849 -9.151 -5.418 1.00 93.06 87 LEU A N 1
ATOM 726 C CA . LEU A 1 87 ? -2.217 -8.448 -4.295 1.00 93.06 87 LEU A CA 1
ATOM 727 C C . LEU A 1 87 ? -1.075 -9.270 -3.688 1.00 93.06 87 LEU A C 1
ATOM 729 O O . LEU A 1 87 ? 0.053 -8.786 -3.620 1.00 93.06 87 LEU A O 1
ATOM 733 N N . GLU A 1 88 ? -1.325 -10.532 -3.329 1.00 94.50 88 GLU A N 1
ATOM 734 C CA . GLU A 1 88 ? -0.279 -11.424 -2.808 1.00 94.50 88 GLU A CA 1
ATOM 735 C C . GLU A 1 88 ? 0.901 -11.543 -3.778 1.00 94.50 88 GLU A C 1
ATOM 737 O O . GLU A 1 88 ? 2.065 -11.472 -3.379 1.00 94.50 88 GLU A O 1
ATOM 742 N N . LYS A 1 89 ? 0.610 -11.705 -5.072 1.00 91.94 89 LYS A N 1
ATOM 743 C CA . LYS A 1 89 ? 1.631 -11.845 -6.110 1.00 91.94 89 LYS A CA 1
ATOM 744 C C . LYS A 1 89 ? 2.447 -10.557 -6.299 1.00 91.94 89 LYS A C 1
ATOM 746 O O . LYS A 1 89 ? 3.665 -10.647 -6.457 1.00 91.94 89 LYS A O 1
ATOM 751 N N . THR A 1 90 ? 1.804 -9.394 -6.236 1.00 91.62 90 THR A N 1
ATOM 752 C CA . THR A 1 90 ? 2.417 -8.061 -6.312 1.00 91.62 90 THR A CA 1
ATOM 753 C C . THR A 1 90 ? 3.342 -7.816 -5.126 1.00 91.62 90 THR A C 1
ATOM 755 O O . THR A 1 90 ? 4.536 -7.585 -5.328 1.00 91.62 90 THR A O 1
ATOM 758 N N . PHE A 1 91 ? 2.853 -7.970 -3.892 1.00 94.38 91 PHE A N 1
ATOM 759 C CA . PHE A 1 91 ? 3.677 -7.771 -2.696 1.00 94.38 91 PHE A CA 1
ATOM 760 C C . PHE A 1 91 ? 4.878 -8.720 -2.672 1.00 94.38 91 PHE A C 1
ATOM 762 O O . PHE A 1 91 ? 5.998 -8.288 -2.416 1.00 94.38 91 PHE A O 1
ATOM 769 N N . ARG A 1 92 ? 4.696 -9.998 -3.021 1.00 93.19 92 ARG A N 1
ATOM 770 C CA . ARG A 1 92 ? 5.803 -10.971 -3.045 1.00 93.19 92 ARG A CA 1
ATOM 771 C C . ARG A 1 92 ? 6.871 -10.666 -4.092 1.00 93.19 92 ARG A C 1
ATOM 773 O O . ARG A 1 92 ? 8.004 -11.103 -3.911 1.00 93.19 92 ARG A O 1
ATOM 780 N N . SER A 1 93 ? 6.532 -9.939 -5.156 1.00 91.25 93 SER A N 1
ATOM 781 C CA . SER A 1 93 ? 7.485 -9.589 -6.216 1.00 91.25 93 SER A CA 1
ATOM 782 C C . SER A 1 93 ? 8.333 -8.355 -5.949 1.00 91.25 93 SER A C 1
ATOM 784 O O . SER A 1 93 ? 9.366 -8.204 -6.596 1.00 91.25 93 SER A O 1
ATOM 786 N N . VAL A 1 94 ? 7.929 -7.501 -5.009 1.00 93.19 94 VAL A N 1
ATOM 787 C CA . VAL A 1 94 ? 8.664 -6.274 -4.689 1.00 93.19 94 VAL A CA 1
ATOM 788 C C . VAL A 1 94 ? 9.494 -6.426 -3.413 1.00 93.19 94 VAL A C 1
ATOM 790 O O . VAL A 1 94 ? 9.254 -7.336 -2.613 1.00 93.19 94 VAL A O 1
ATOM 793 N N . ASP A 1 95 ? 10.490 -5.563 -3.210 1.00 92.69 95 ASP A N 1
ATOM 794 C CA . ASP A 1 95 ? 11.283 -5.549 -1.974 1.00 92.69 95 ASP A CA 1
ATOM 795 C C . ASP A 1 95 ? 10.529 -4.900 -0.805 1.00 92.69 95 ASP A C 1
ATOM 797 O O . ASP A 1 95 ? 9.509 -4.244 -0.995 1.00 92.69 95 ASP A O 1
ATOM 801 N N . SER A 1 96 ? 11.013 -5.110 0.421 1.00 91.12 96 SER A N 1
ATOM 802 C CA . SER A 1 96 ? 10.331 -4.659 1.640 1.00 91.12 96 SER A CA 1
ATOM 803 C C . SER A 1 96 ? 10.093 -3.149 1.692 1.00 91.12 96 SER A C 1
ATOM 805 O O . SER A 1 96 ? 9.063 -2.731 2.210 1.00 91.12 96 SER A O 1
ATOM 807 N N . ALA A 1 97 ? 11.003 -2.340 1.140 1.00 91.31 97 ALA A N 1
ATOM 808 C CA . ALA A 1 97 ? 10.856 -0.888 1.145 1.00 91.31 97 ALA A CA 1
ATOM 809 C C . ALA A 1 97 ? 9.717 -0.460 0.214 1.00 91.31 97 ALA A C 1
ATOM 811 O O . ALA A 1 97 ? 8.859 0.326 0.613 1.00 91.31 97 ALA A O 1
ATOM 812 N N . THR A 1 98 ? 9.645 -1.041 -0.987 1.00 93.06 98 THR A N 1
ATOM 813 C CA . THR A 1 98 ? 8.518 -0.815 -1.900 1.00 93.06 98 THR A CA 1
ATOM 814 C C . THR A 1 98 ? 7.202 -1.293 -1.287 1.00 93.06 98 THR A C 1
ATOM 816 O O . THR A 1 98 ? 6.209 -0.579 -1.364 1.00 93.06 98 THR A O 1
ATOM 819 N N . ARG A 1 99 ? 7.173 -2.457 -0.620 1.00 94.38 99 ARG A N 1
ATOM 820 C CA . ARG A 1 99 ? 5.951 -2.952 0.049 1.00 94.38 99 ARG A CA 1
ATOM 821 C C . ARG A 1 99 ? 5.419 -1.976 1.092 1.00 94.38 99 ARG A C 1
ATOM 823 O O . ARG A 1 99 ? 4.220 -1.714 1.099 1.00 94.38 99 ARG A O 1
ATOM 830 N N . ALA A 1 100 ? 6.302 -1.475 1.956 1.00 91.81 100 ALA A N 1
ATOM 831 C CA . ALA A 1 100 ? 5.954 -0.497 2.977 1.00 91.81 100 ALA A CA 1
ATOM 832 C C . ALA A 1 100 ? 5.444 0.802 2.335 1.00 91.81 100 ALA A C 1
ATOM 834 O O . ALA A 1 100 ? 4.389 1.296 2.720 1.00 91.81 100 ALA A O 1
ATOM 835 N N . GLY A 1 101 ? 6.127 1.293 1.293 1.00 92.56 101 GLY A N 1
ATOM 836 C CA . GLY A 1 101 ? 5.694 2.471 0.535 1.00 92.56 101 GLY A CA 1
ATOM 837 C C . GLY A 1 101 ? 4.272 2.338 -0.017 1.00 92.56 101 GLY A C 1
ATOM 838 O O . GLY A 1 101 ? 3.454 3.229 0.185 1.00 92.56 101 GLY A O 1
ATOM 839 N N . LEU A 1 102 ? 3.943 1.189 -0.619 1.00 94.19 102 LEU A N 1
ATOM 840 C CA . LEU A 1 102 ? 2.609 0.942 -1.172 1.00 94.19 102 LEU A CA 1
ATOM 841 C C . LEU A 1 102 ? 1.509 0.999 -0.105 1.00 94.19 102 LEU A C 1
ATOM 843 O O . LEU A 1 102 ? 0.487 1.646 -0.324 1.00 94.19 102 LEU A O 1
ATOM 847 N N . VAL A 1 103 ? 1.691 0.337 1.046 1.00 93.81 103 VAL A N 1
ATOM 848 C CA . VAL A 1 103 ? 0.650 0.303 2.096 1.00 93.81 103 VAL A CA 1
ATOM 849 C C . VAL A 1 103 ? 0.528 1.607 2.875 1.00 93.81 103 VAL A C 1
ATOM 851 O O . VAL A 1 103 ? -0.555 1.883 3.379 1.00 93.81 103 VAL A O 1
ATOM 854 N N . CYS A 1 104 ? 1.596 2.402 2.951 1.00 91.31 104 CYS A N 1
ATOM 855 C CA . CYS A 1 104 ? 1.611 3.705 3.621 1.00 91.31 104 CYS A CA 1
ATOM 856 C C . CYS A 1 104 ? 1.137 4.864 2.730 1.00 91.31 104 CYS A C 1
ATOM 858 O O . CYS A 1 104 ? 1.160 6.009 3.172 1.00 91.31 104 CYS A O 1
ATOM 860 N N . SER A 1 105 ? 0.732 4.592 1.489 1.00 91.81 105 SER A N 1
ATOM 861 C CA . SER A 1 105 ? 0.272 5.617 0.551 1.00 91.81 105 SER A CA 1
ATOM 862 C C . SER A 1 105 ? -1.128 6.151 0.876 1.00 91.81 105 SER A C 1
ATOM 864 O O . SER A 1 105 ? -1.971 5.457 1.459 1.00 91.81 105 SER A O 1
ATOM 866 N N . ASP A 1 106 ? -1.412 7.375 0.427 1.00 90.81 106 ASP A N 1
ATOM 867 C CA . ASP A 1 106 ? -2.753 7.969 0.512 1.00 90.81 106 ASP A CA 1
ATOM 868 C C . ASP A 1 106 ? -3.784 7.131 -0.259 1.00 90.81 106 ASP A C 1
ATOM 870 O O . ASP A 1 106 ? -4.893 6.895 0.228 1.00 90.81 106 ASP A O 1
ATOM 874 N N . LEU A 1 107 ? -3.385 6.591 -1.416 1.00 92.56 107 LEU A N 1
ATOM 875 C CA . LEU A 1 107 ? -4.182 5.656 -2.210 1.00 92.56 107 LEU A CA 1
ATOM 876 C C . LEU A 1 107 ? -4.581 4.422 -1.388 1.00 92.56 107 LEU A C 1
ATOM 878 O O . LEU A 1 107 ? -5.758 4.049 -1.336 1.00 92.56 107 LEU A O 1
ATOM 882 N N . ALA A 1 108 ? -3.615 3.777 -0.725 1.00 93.38 108 ALA A N 1
ATOM 883 C CA . ALA A 1 108 ? -3.899 2.632 0.132 1.00 93.38 108 ALA A CA 1
ATOM 884 C C . ALA A 1 108 ? -4.817 3.020 1.296 1.00 93.38 108 ALA A C 1
ATOM 886 O O . ALA A 1 108 ? -5.752 2.276 1.597 1.00 93.38 108 ALA A O 1
ATOM 887 N N . SER A 1 109 ? -4.617 4.197 1.894 1.00 91.50 109 SER A N 1
ATOM 888 C CA . SER A 1 109 ? -5.465 4.714 2.973 1.00 91.50 109 SER A CA 1
ATOM 889 C C . SER A 1 109 ? -6.924 4.883 2.531 1.00 91.50 109 SER A C 1
ATOM 891 O O . SER A 1 109 ? -7.837 4.373 3.187 1.00 91.50 109 SER A O 1
ATOM 893 N N . GLU A 1 110 ? -7.174 5.486 1.371 1.00 91.56 110 GLU A N 1
ATOM 894 C CA . GLU A 1 110 ? -8.527 5.594 0.814 1.00 91.56 110 GLU A CA 1
ATOM 895 C C . GLU A 1 110 ? -9.166 4.211 0.598 1.00 91.56 110 GLU A C 1
ATOM 897 O O . GLU A 1 110 ? -10.306 3.943 1.014 1.00 91.56 110 GLU A O 1
ATOM 902 N N . HIS A 1 111 ? -8.417 3.287 -0.007 1.00 92.62 111 HIS A N 1
ATOM 903 C CA . HIS A 1 111 ? -8.900 1.938 -0.286 1.00 92.62 111 HIS A CA 1
ATOM 904 C C . HIS A 1 111 ? -9.153 1.120 0.985 1.00 92.62 111 HIS A C 1
ATOM 906 O O . HIS A 1 111 ? -10.150 0.387 1.057 1.00 92.62 111 HIS A O 1
ATOM 912 N N . PHE A 1 112 ? -8.302 1.247 2.002 1.00 92.94 112 PHE A N 1
ATOM 913 C CA . PHE A 1 112 ? -8.481 0.603 3.300 1.00 92.94 112 PHE A CA 1
ATOM 914 C C . PHE A 1 112 ? -9.700 1.166 4.015 1.00 92.94 112 PHE A C 1
ATOM 916 O O . PHE A 1 112 ? -10.539 0.387 4.475 1.00 92.94 112 PHE A O 1
ATOM 923 N N . TYR A 1 113 ? -9.871 2.489 4.024 1.00 91.00 113 TYR A N 1
ATOM 924 C CA . TYR A 1 113 ? -11.048 3.123 4.605 1.00 91.00 113 TYR A CA 1
ATOM 925 C C . TYR A 1 113 ? -12.344 2.599 3.969 1.00 91.00 113 TYR A C 1
ATOM 927 O O . TYR A 1 113 ? -13.257 2.147 4.672 1.00 91.00 113 TYR A O 1
ATOM 935 N N . SER A 1 114 ? -12.407 2.595 2.635 1.00 90.62 114 SER A N 1
ATOM 936 C CA . SER A 1 114 ? -13.556 2.100 1.870 1.00 90.62 114 SER A CA 1
ATOM 937 C C . SER A 1 114 ? -13.832 0.616 2.145 1.00 90.62 114 SER A C 1
ATOM 939 O O . SER A 1 114 ? -14.979 0.217 2.383 1.00 90.62 114 SER A O 1
ATOM 941 N N . SER A 1 115 ? -12.780 -0.206 2.184 1.00 90.81 115 SER A N 1
ATOM 942 C CA . SER A 1 115 ? -12.878 -1.651 2.418 1.00 90.81 115 SER A CA 1
ATOM 943 C C . SER A 1 115 ? -13.357 -1.969 3.835 1.00 90.81 115 SER A C 1
ATOM 945 O O . SER A 1 115 ? -14.340 -2.697 4.000 1.00 90.81 115 SER A O 1
ATOM 947 N N . ILE A 1 116 ? -12.747 -1.366 4.860 1.00 89.94 116 ILE A N 1
ATOM 948 C CA . ILE A 1 116 ? -13.114 -1.549 6.274 1.00 89.94 116 ILE A CA 1
ATOM 949 C C . ILE A 1 116 ? -14.552 -1.087 6.514 1.00 89.94 116 ILE A C 1
ATOM 951 O O . ILE A 1 116 ? -15.358 -1.811 7.111 1.00 89.94 116 ILE A O 1
ATOM 955 N N . SER A 1 117 ? -14.918 0.081 5.982 1.00 86.88 117 SER A N 1
ATOM 956 C CA . SER A 1 117 ? -16.272 0.628 6.108 1.00 86.88 117 SER A CA 1
ATOM 957 C C . SER A 1 117 ? -17.323 -0.329 5.542 1.00 86.88 117 SER A C 1
ATOM 959 O O . SER A 1 117 ? -18.357 -0.553 6.180 1.00 86.88 117 SER A O 1
ATOM 961 N N . ARG A 1 118 ? -17.019 -0.991 4.419 1.00 88.25 118 ARG A N 1
ATOM 962 C CA . ARG A 1 118 ? -17.875 -1.991 3.754 1.00 88.25 118 ARG A CA 1
ATOM 963 C C . ARG A 1 118 ? -17.765 -3.408 4.335 1.00 88.25 118 ARG A C 1
ATOM 965 O O . ARG A 1 118 ? -18.396 -4.318 3.808 1.00 88.25 118 ARG A O 1
ATOM 972 N N . GLY A 1 119 ? -16.987 -3.612 5.401 1.00 85.94 119 GLY A N 1
ATOM 973 C CA . GLY A 1 119 ? -16.792 -4.924 6.033 1.00 85.94 119 GLY A CA 1
ATOM 974 C C . GLY A 1 119 ? -15.880 -5.877 5.251 1.00 85.94 119 GLY A C 1
ATOM 975 O O . GLY A 1 119 ? -15.823 -7.063 5.560 1.00 85.94 119 GLY A O 1
ATOM 976 N N . ARG A 1 120 ? -15.149 -5.375 4.253 1.00 87.88 120 ARG A N 1
ATOM 977 C CA . ARG A 1 120 ? -14.251 -6.138 3.374 1.00 87.88 120 ARG A CA 1
ATOM 978 C C . ARG A 1 120 ? -12.836 -6.164 3.949 1.00 87.88 120 ARG A C 1
ATOM 980 O O . ARG A 1 120 ? -11.890 -5.636 3.375 1.00 87.88 120 ARG A O 1
ATOM 987 N N . TRP A 1 121 ? -12.724 -6.727 5.148 1.00 89.81 121 TRP A N 1
ATOM 988 C CA . TRP A 1 121 ? -11.488 -6.734 5.934 1.00 89.81 121 TRP A CA 1
ATOM 989 C C . TRP A 1 121 ? -10.352 -7.543 5.285 1.00 89.81 121 TRP A C 1
ATOM 991 O O . TRP A 1 121 ? -9.187 -7.177 5.393 1.00 89.81 121 TRP A O 1
ATOM 1001 N N . ASN A 1 122 ? -10.698 -8.602 4.555 1.00 91.50 122 ASN A N 1
ATOM 1002 C CA . ASN A 1 122 ? -9.763 -9.526 3.912 1.00 91.50 122 ASN A CA 1
ATOM 1003 C C . ASN A 1 122 ? -8.750 -8.845 2.975 1.00 91.50 122 ASN A C 1
ATOM 1005 O O . ASN A 1 122 ? -7.609 -9.287 2.892 1.00 91.50 122 ASN A O 1
ATOM 1009 N N . VAL A 1 123 ? -9.151 -7.780 2.274 1.00 92.00 123 VAL A N 1
ATOM 1010 C CA . VAL A 1 123 ? -8.259 -7.039 1.366 1.00 92.00 123 VAL A CA 1
ATOM 1011 C C . VAL A 1 123 ? -7.169 -6.325 2.158 1.00 92.00 123 VAL A C 1
ATOM 1013 O O . VAL A 1 123 ? -5.992 -6.450 1.837 1.00 92.00 123 VAL A O 1
ATOM 1016 N N . VAL A 1 124 ? -7.567 -5.627 3.224 1.00 92.62 124 VAL A N 1
ATOM 1017 C CA . VAL A 1 124 ? -6.647 -4.895 4.102 1.00 92.62 124 VAL A CA 1
ATOM 1018 C C . VAL A 1 124 ? -5.697 -5.863 4.794 1.00 92.62 124 VAL A C 1
ATOM 1020 O O . VAL A 1 124 ? -4.488 -5.669 4.762 1.00 92.62 124 VAL A O 1
ATOM 1023 N N . GLU A 1 125 ? -6.233 -6.951 5.343 1.00 92.44 125 GLU A N 1
ATOM 1024 C CA . GLU A 1 125 ? -5.443 -7.975 6.024 1.00 92.44 125 GLU A CA 1
ATOM 1025 C C . GLU A 1 125 ? -4.345 -8.559 5.126 1.00 92.44 125 GLU A C 1
ATOM 1027 O O . GLU A 1 125 ? -3.200 -8.685 5.556 1.00 92.44 125 GLU A O 1
ATOM 1032 N N . VAL A 1 126 ? -4.664 -8.872 3.866 1.00 94.19 126 VAL A N 1
ATOM 1033 C CA . VAL A 1 126 ? -3.681 -9.397 2.910 1.00 94.19 126 VAL A CA 1
ATOM 1034 C C . VAL A 1 126 ? -2.602 -8.364 2.600 1.00 94.19 126 VAL A C 1
ATOM 1036 O O . VAL A 1 126 ? -1.426 -8.722 2.617 1.00 94.19 126 VAL A O 1
ATOM 1039 N N . CYS A 1 127 ? -2.967 -7.100 2.366 1.00 94.06 127 CYS A N 1
ATOM 1040 C CA . CYS A 1 127 ? -1.983 -6.048 2.112 1.00 94.06 127 CYS A CA 1
ATOM 1041 C C . CYS A 1 127 ? -1.002 -5.904 3.280 1.00 94.06 127 CYS A C 1
ATOM 1043 O O . CYS A 1 127 ? 0.206 -5.946 3.068 1.00 94.06 127 CYS A O 1
ATOM 1045 N N . LEU A 1 128 ? -1.507 -5.803 4.512 1.00 92.62 128 LEU A N 1
ATOM 1046 C CA . LEU A 1 128 ? -0.662 -5.626 5.696 1.00 92.62 128 LEU A CA 1
ATOM 1047 C C . LEU A 1 128 ? 0.218 -6.856 5.959 1.00 92.62 128 LEU A C 1
ATOM 1049 O O . LEU A 1 128 ? 1.422 -6.732 6.192 1.00 92.62 128 LEU A O 1
ATOM 1053 N N . ARG A 1 129 ? -0.360 -8.059 5.853 1.00 92.06 129 ARG A N 1
ATOM 1054 C CA . ARG A 1 129 ? 0.355 -9.324 6.066 1.00 92.06 129 ARG A CA 1
ATOM 1055 C C . ARG A 1 129 ? 1.469 -9.539 5.045 1.00 92.06 129 ARG A C 1
ATOM 1057 O O . ARG A 1 129 ? 2.558 -9.982 5.406 1.00 92.06 129 ARG A O 1
ATOM 1064 N N . GLU A 1 130 ? 1.202 -9.282 3.767 1.00 93.81 130 GLU A N 1
ATOM 1065 C CA . GLU A 1 130 ? 2.195 -9.481 2.705 1.00 93.81 130 GLU A CA 1
ATOM 1066 C C . GLU A 1 130 ? 3.229 -8.351 2.671 1.00 93.81 130 GLU A C 1
ATOM 1068 O O . GLU A 1 130 ? 4.390 -8.601 2.323 1.00 93.81 130 GLU A O 1
ATOM 1073 N N . ALA A 1 131 ? 2.851 -7.140 3.096 1.00 91.69 131 ALA A N 1
ATOM 1074 C CA . ALA A 1 131 ? 3.793 -6.043 3.241 1.00 91.69 131 ALA A CA 1
ATOM 1075 C C . ALA A 1 131 ? 4.857 -6.332 4.303 1.00 91.69 131 ALA A C 1
ATOM 1077 O O . ALA A 1 131 ? 6.007 -5.938 4.109 1.00 91.69 131 ALA A O 1
ATOM 1078 N N . ARG A 1 132 ? 4.505 -7.093 5.354 1.00 88.00 132 ARG A N 1
ATOM 1079 C CA . ARG A 1 132 ? 5.399 -7.420 6.481 1.00 88.00 132 ARG A CA 1
ATOM 1080 C C . ARG A 1 132 ? 6.060 -6.158 7.037 1.00 88.00 132 ARG A C 1
ATOM 1082 O O . ARG A 1 132 ? 7.282 -6.097 7.161 1.00 88.00 132 ARG A O 1
ATOM 1089 N N . ILE A 1 133 ? 5.236 -5.143 7.280 1.00 83.38 133 ILE A N 1
ATOM 1090 C CA . ILE A 1 133 ? 5.684 -3.854 7.801 1.00 83.38 133 ILE A CA 1
ATOM 1091 C C . ILE A 1 133 ? 6.427 -4.053 9.124 1.00 83.38 133 ILE A C 1
ATOM 1093 O O . ILE A 1 133 ? 6.035 -4.884 9.945 1.00 83.38 133 ILE A O 1
ATOM 1097 N N . SER A 1 134 ? 7.527 -3.322 9.297 1.00 85.56 134 SER A N 1
ATOM 1098 C CA . SER A 1 134 ? 8.221 -3.239 10.581 1.00 85.56 134 SER A CA 1
ATOM 1099 C C . SER A 1 134 ? 7.345 -2.514 11.599 1.00 85.56 134 SER A C 1
ATOM 1101 O O . SER A 1 134 ? 6.345 -1.888 11.241 1.00 85.56 134 SER A O 1
ATOM 1103 N N . LYS A 1 135 ? 7.743 -2.535 12.871 1.00 86.19 135 LYS A N 1
ATOM 1104 C CA . LYS A 1 135 ? 7.085 -1.727 13.896 1.00 86.19 135 LYS A CA 1
ATOM 1105 C C . LYS A 1 135 ? 7.130 -0.237 13.554 1.00 86.19 135 LYS A C 1
ATOM 1107 O O . LYS A 1 135 ? 6.121 0.450 13.671 1.00 86.19 135 LYS A O 1
ATOM 1112 N N . GLU A 1 136 ? 8.278 0.253 13.088 1.00 87.19 136 GLU A N 1
ATOM 1113 C CA . GLU A 1 136 ? 8.442 1.652 12.691 1.00 87.19 136 GLU A CA 1
ATOM 1114 C C . GLU A 1 136 ? 7.529 2.021 11.515 1.00 87.19 136 GLU A C 1
ATOM 1116 O O . GLU A 1 136 ? 6.882 3.067 11.544 1.00 87.19 136 GLU A O 1
ATOM 1121 N N . ASP A 1 137 ? 7.436 1.164 10.495 1.00 86.19 137 ASP A N 1
ATOM 1122 C CA . ASP A 1 137 ? 6.545 1.400 9.354 1.00 86.19 137 ASP A CA 1
ATOM 1123 C C . ASP A 1 137 ? 5.067 1.204 9.727 1.00 86.19 137 ASP A C 1
ATOM 1125 O O . ASP A 1 137 ? 4.201 1.866 9.161 1.00 86.19 137 ASP A O 1
ATOM 1129 N N . GLY A 1 138 ? 4.769 0.359 10.717 1.00 89.31 138 GLY A N 1
ATOM 1130 C CA . GLY A 1 138 ? 3.439 0.201 11.302 1.00 89.31 138 GLY A CA 1
ATOM 1131 C C . GLY A 1 138 ? 2.947 1.462 12.008 1.00 89.31 138 GLY A C 1
ATOM 1132 O O . GLY A 1 138 ? 1.810 1.879 11.783 1.00 89.31 138 GLY A O 1
ATOM 1133 N N . GLU A 1 139 ? 3.803 2.117 12.796 1.00 89.00 139 GLU A N 1
ATOM 1134 C CA . GLU A 1 139 ? 3.473 3.414 13.401 1.00 89.00 139 GLU A CA 1
ATOM 1135 C C . GLU A 1 139 ? 3.304 4.501 12.332 1.00 89.00 139 GLU A C 1
ATOM 1137 O O . GLU A 1 139 ? 2.328 5.247 12.371 1.00 89.00 139 GLU A O 1
ATOM 1142 N N . ARG A 1 140 ? 4.167 4.532 11.305 1.00 88.19 140 ARG A N 1
ATOM 1143 C CA . ARG A 1 140 ? 4.001 5.453 10.163 1.00 88.19 140 ARG A CA 1
ATOM 1144 C C . ARG A 1 140 ? 2.675 5.247 9.444 1.00 88.19 140 ARG A C 1
ATOM 1146 O O . ARG A 1 140 ? 1.997 6.218 9.121 1.00 88.19 140 ARG A O 1
ATOM 1153 N N . LEU A 1 141 ? 2.290 3.995 9.208 1.00 90.56 141 LEU A N 1
ATOM 1154 C CA . LEU A 1 141 ? 1.006 3.662 8.605 1.00 90.56 141 LEU A CA 1
ATOM 1155 C C . LEU A 1 141 ? -0.156 4.122 9.490 1.00 90.56 141 LEU A C 1
ATOM 1157 O O . LEU A 1 141 ? -1.123 4.693 8.991 1.00 90.56 141 LEU A O 1
ATOM 1161 N N . LYS A 1 142 ? -0.070 3.897 10.804 1.00 89.94 142 LYS A N 1
ATOM 1162 C CA . LYS A 1 142 ? -1.079 4.346 11.769 1.00 89.94 142 LYS A CA 1
ATOM 1163 C C . LYS A 1 142 ? -1.229 5.866 11.749 1.00 89.94 142 LYS A C 1
ATOM 1165 O O . LYS A 1 142 ? -2.358 6.350 11.678 1.00 89.94 142 LYS A O 1
ATOM 1170 N N . GLU A 1 143 ? -0.124 6.606 11.763 1.00 88.50 143 GLU A N 1
ATOM 1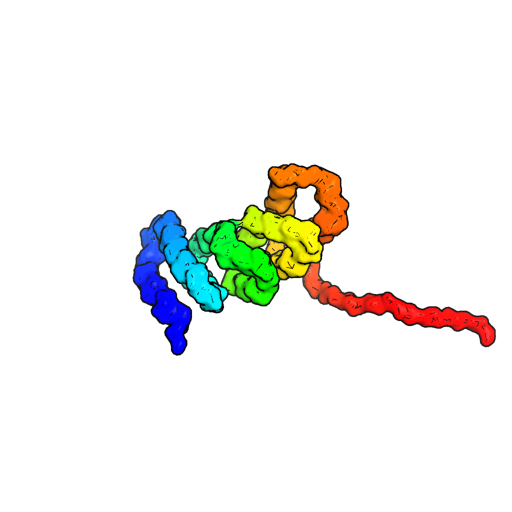171 C CA . GLU A 1 143 ? -0.110 8.069 11.673 1.00 88.50 143 GLU A CA 1
ATOM 1172 C C . GLU A 1 143 ? -0.693 8.570 10.347 1.00 88.50 143 GLU A C 1
ATOM 1174 O O . GLU A 1 143 ? -1.605 9.399 10.364 1.00 88.50 143 GLU A O 1
ATOM 1179 N N . ALA A 1 144 ? -0.237 8.028 9.211 1.00 86.44 144 ALA A N 1
ATOM 1180 C CA . ALA A 1 144 ? -0.747 8.375 7.883 1.00 86.44 144 ALA A CA 1
ATOM 1181 C C . ALA A 1 144 ? -2.259 8.129 7.788 1.00 86.44 144 ALA A C 1
ATOM 1183 O O . ALA A 1 144 ? -3.020 8.991 7.347 1.00 86.44 144 ALA A O 1
ATOM 1184 N N . PHE A 1 145 ? -2.718 6.985 8.299 1.00 88.50 145 PHE A N 1
ATOM 1185 C CA . PHE A 1 145 ? -4.127 6.626 8.277 1.00 88.50 145 PHE A CA 1
ATOM 1186 C C . PHE A 1 145 ? -4.971 7.521 9.193 1.00 88.50 145 PHE A C 1
ATOM 1188 O O . PHE A 1 145 ? -6.044 7.964 8.794 1.00 88.50 145 PHE A O 1
ATOM 1195 N N . ILE A 1 146 ? -4.503 7.849 10.402 1.00 86.44 146 ILE A N 1
ATOM 1196 C CA . ILE A 1 146 ? -5.182 8.817 11.284 1.00 86.44 146 ILE A CA 1
ATOM 1197 C C . ILE A 1 146 ? -5.249 10.201 10.622 1.00 86.44 146 ILE A C 1
ATOM 1199 O O . ILE A 1 146 ? -6.296 10.854 10.680 1.00 86.44 146 ILE A O 1
ATOM 1203 N N . GLY A 1 147 ? -4.168 10.629 9.963 1.00 85.94 147 GLY A N 1
ATOM 1204 C CA . GLY A 1 147 ? -4.127 11.860 9.176 1.00 85.94 147 GLY A CA 1
ATOM 1205 C C . GLY A 1 147 ? -5.192 11.868 8.079 1.00 85.94 147 GLY A C 1
ATOM 1206 O O . GLY A 1 147 ? -5.984 12.808 7.998 1.00 85.94 147 GLY A O 1
ATOM 1207 N N . TYR A 1 148 ? -5.291 10.779 7.313 1.00 86.38 148 TYR A N 1
ATOM 1208 C CA . TYR A 1 148 ? -6.324 10.597 6.292 1.00 86.38 148 TYR A CA 1
ATOM 1209 C C . TYR A 1 148 ? -7.745 10.634 6.878 1.00 86.38 148 TYR A C 1
ATOM 1211 O O . TYR A 1 148 ? -8.621 11.324 6.367 1.00 86.38 148 TYR A O 1
ATOM 1219 N N . LEU A 1 149 ? -8.002 9.935 7.987 1.00 85.31 149 LEU A N 1
ATOM 1220 C CA . LEU A 1 149 ? -9.333 9.936 8.608 1.00 85.31 149 LEU A CA 1
ATOM 1221 C C . LEU A 1 149 ? -9.729 11.326 9.123 1.00 85.31 149 LEU A C 1
ATOM 1223 O O . LEU A 1 149 ? -10.903 11.695 9.064 1.00 85.31 149 LEU A O 1
ATOM 1227 N N . THR A 1 150 ? -8.752 12.100 9.596 1.00 84.50 150 THR A N 1
ATOM 1228 C CA . THR A 1 150 ? -8.954 13.490 10.018 1.00 84.50 150 THR A CA 1
ATOM 1229 C C . THR A 1 150 ? -9.278 14.390 8.823 1.00 84.50 150 THR A C 1
ATOM 1231 O O . THR A 1 150 ? -10.161 15.239 8.934 1.00 84.50 150 THR A O 1
ATOM 1234 N N . SER A 1 151 ? -8.625 14.190 7.670 1.00 83.94 151 SER A N 1
ATOM 1235 C CA . SER A 1 151 ? -8.840 15.016 6.470 1.00 83.94 151 SER A CA 1
ATOM 1236 C C . SER A 1 151 ? -10.214 14.812 5.826 1.00 83.94 151 SER A C 1
ATOM 1238 O O . SER A 1 151 ? -10.774 15.759 5.281 1.00 83.94 151 SER A O 1
ATOM 1240 N N . ILE A 1 152 ? -10.801 13.618 5.947 1.00 83.44 152 ILE A N 1
ATOM 1241 C CA . ILE A 1 152 ? -12.173 13.331 5.489 1.00 83.44 152 ILE A CA 1
ATOM 1242 C C . ILE A 1 152 ? -13.247 13.636 6.552 1.00 83.44 152 ILE A C 1
ATOM 1244 O O . ILE A 1 152 ? -14.371 13.137 6.460 1.00 83.44 152 ILE A O 1
ATOM 1248 N N . GLU A 1 153 ? -12.893 14.416 7.582 1.00 72.81 153 GLU A N 1
ATOM 1249 C CA . GLU A 1 153 ? -13.753 14.823 8.703 1.00 72.81 153 GLU A CA 1
ATOM 1250 C C . GLU A 1 153 ? -14.436 13.642 9.418 1.00 72.81 153 GLU A C 1
ATOM 1252 O O . GLU A 1 153 ? -15.572 13.725 9.908 1.00 72.81 153 GLU A O 1
ATOM 1257 N N . LEU A 1 154 ? -13.749 12.499 9.512 1.00 65.56 154 LEU A N 1
ATOM 1258 C CA . LEU A 1 154 ? -14.247 11.390 10.310 1.00 65.56 154 LEU A CA 1
ATOM 1259 C C . LEU A 1 154 ? -14.081 11.741 11.796 1.00 65.56 154 LEU A C 1
ATOM 1261 O O . LEU A 1 154 ? -13.030 11.523 12.388 1.00 65.56 154 LEU A O 1
ATOM 1265 N N . GLY A 1 155 ? -15.132 12.293 12.409 1.00 60.38 155 GLY A N 1
ATOM 1266 C CA . GLY A 1 155 ? -15.102 12.672 13.824 1.00 60.38 155 GLY A CA 1
ATOM 1267 C C . GLY A 1 155 ? -14.651 11.525 14.741 1.00 60.38 155 GLY A C 1
ATOM 1268 O O . GLY A 1 155 ? -14.950 10.357 14.478 1.00 60.38 155 GLY A O 1
ATOM 1269 N N . GLU A 1 156 ? -13.981 11.857 15.851 1.00 61.50 156 GLU A N 1
ATOM 1270 C CA . GLU A 1 156 ? -13.352 10.904 16.787 1.00 61.50 156 GLU A CA 1
ATOM 1271 C C . GLU A 1 156 ? -14.257 9.732 17.214 1.00 61.50 156 GLU A C 1
ATOM 1273 O O . GLU A 1 156 ? -13.791 8.614 17.439 1.00 61.50 156 GLU A O 1
ATOM 1278 N N . MET A 1 157 ? -15.575 9.947 17.299 1.00 54.62 157 MET A N 1
ATOM 1279 C CA . MET A 1 157 ? -16.543 8.889 17.614 1.00 54.62 157 MET A CA 1
ATOM 1280 C C . MET A 1 157 ? -16.579 7.767 16.570 1.00 54.62 157 MET A C 1
ATOM 1282 O O . MET A 1 157 ? -16.759 6.604 16.935 1.00 54.62 157 MET A O 1
ATOM 1286 N N . LYS A 1 158 ? -16.388 8.076 15.281 1.00 65.62 158 LYS A N 1
ATOM 1287 C CA . LYS A 1 158 ? -16.337 7.055 14.229 1.00 65.62 158 LYS A CA 1
ATOM 1288 C C . LYS A 1 158 ? -15.071 6.212 14.340 1.00 65.62 158 LYS A C 1
ATOM 1290 O O . LYS A 1 158 ? -15.176 5.017 14.076 1.00 65.62 158 LYS A O 1
ATOM 1295 N N . LEU A 1 159 ? -13.947 6.777 14.800 1.00 65.31 159 LEU A N 1
ATOM 1296 C CA . LEU A 1 159 ? -12.677 6.065 15.037 1.00 65.31 159 LEU A CA 1
ATOM 1297 C C . LEU A 1 159 ? -12.763 5.042 16.175 1.00 65.31 159 LEU A C 1
ATOM 1299 O O . LEU A 1 159 ? -12.058 4.041 16.162 1.00 65.31 159 LEU A O 1
ATOM 1303 N N . LYS A 1 160 ? -13.672 5.241 17.134 1.00 67.12 160 LYS A N 1
ATOM 1304 C CA . LYS A 1 160 ? -13.897 4.308 18.253 1.00 67.12 160 LYS A CA 1
ATOM 1305 C C . LYS A 1 160 ? -14.796 3.120 17.897 1.00 67.12 160 LYS A C 1
ATOM 1307 O O . LYS A 1 160 ? -15.151 2.331 18.770 1.00 67.12 160 LYS A O 1
ATOM 1312 N N . THR A 1 161 ? -15.205 2.974 16.635 1.00 78.31 161 THR A N 1
ATOM 1313 C CA . THR A 1 161 ? -15.996 1.805 16.233 1.00 78.31 161 THR A CA 1
ATOM 1314 C C . THR A 1 161 ? -15.138 0.539 16.226 1.00 78.31 161 THR A C 1
ATOM 1316 O O . THR A 1 161 ? -13.964 0.566 15.860 1.00 78.31 161 THR A O 1
ATOM 1319 N N . ARG A 1 162 ? -15.763 -0.606 16.545 1.00 81.50 162 ARG A N 1
ATOM 1320 C CA . ARG A 1 162 ? -15.121 -1.937 16.570 1.00 81.50 162 ARG A CA 1
ATOM 1321 C C . ARG A 1 162 ? -14.295 -2.242 15.311 1.00 81.50 162 ARG A C 1
ATOM 1323 O O . ARG A 1 162 ? -13.313 -2.973 15.387 1.00 81.50 162 ARG A O 1
ATOM 1330 N N . LYS A 1 163 ? -14.697 -1.694 14.159 1.00 81.56 163 LYS A N 1
ATOM 1331 C CA . LYS A 1 163 ? -14.007 -1.860 12.873 1.00 81.56 163 LYS A CA 1
ATOM 1332 C C . LYS A 1 163 ? -12.597 -1.261 12.889 1.00 81.56 163 LYS A C 1
ATOM 1334 O O . LYS A 1 163 ? -11.660 -1.945 12.495 1.00 81.56 163 LYS A O 1
ATOM 1339 N N . TRP A 1 164 ? -12.439 -0.030 13.372 1.00 82.81 164 TRP A N 1
ATOM 1340 C CA . TRP A 1 164 ? -11.128 0.626 13.422 1.00 82.81 164 TRP A CA 1
ATOM 1341 C C . TRP A 1 164 ? -10.293 0.146 14.595 1.00 82.81 164 TRP A C 1
ATOM 1343 O O . TRP A 1 164 ? -9.087 0.005 14.446 1.00 82.81 164 TRP A O 1
ATOM 1353 N N . THR A 1 165 ? -10.923 -0.198 15.724 1.00 85.00 165 THR A N 1
ATOM 1354 C CA . THR A 1 165 ? -10.217 -0.849 16.836 1.00 85.00 165 THR A CA 1
ATOM 1355 C C . THR A 1 165 ? -9.497 -2.109 16.362 1.00 85.00 165 THR A C 1
ATOM 1357 O O . THR A 1 165 ? -8.316 -2.264 16.641 1.00 85.00 165 THR A O 1
ATOM 1360 N N . ARG A 1 166 ? -10.170 -2.956 15.567 1.00 87.31 166 ARG A N 1
ATOM 1361 C CA . ARG A 1 166 ? -9.546 -4.143 14.963 1.00 87.31 166 ARG A CA 1
ATOM 1362 C C . ARG A 1 166 ? -8.367 -3.783 14.054 1.00 87.31 166 ARG A C 1
ATOM 1364 O O . ARG A 1 166 ? -7.366 -4.485 14.073 1.00 87.31 166 ARG A O 1
ATOM 1371 N N . PHE A 1 167 ? -8.487 -2.720 13.258 1.00 87.12 167 PHE A N 1
ATOM 1372 C CA . PHE A 1 167 ? -7.413 -2.287 12.362 1.00 87.12 167 PHE A CA 1
ATOM 1373 C C . PHE A 1 167 ? -6.171 -1.834 13.127 1.00 87.12 167 PHE A C 1
ATOM 1375 O O . PHE A 1 167 ? -5.083 -2.334 12.864 1.00 87.12 167 PHE A O 1
ATOM 1382 N N . PHE A 1 168 ? -6.335 -0.950 14.110 1.00 86.25 168 PHE A N 1
ATOM 1383 C CA . PHE A 1 168 ? -5.208 -0.454 14.897 1.00 86.25 168 PHE A CA 1
ATOM 1384 C C . PHE A 1 168 ? -4.569 -1.549 15.759 1.00 86.25 168 PHE A C 1
ATOM 1386 O O . PHE A 1 168 ? -3.347 -1.609 15.831 1.00 86.25 168 PHE A O 1
ATOM 1393 N N . GLN A 1 169 ? -5.364 -2.468 16.319 1.00 86.94 169 GLN A N 1
ATOM 1394 C CA . GLN A 1 169 ? -4.837 -3.648 17.017 1.00 86.94 169 GLN A CA 1
ATOM 1395 C C . GLN A 1 169 ? -3.999 -4.533 16.092 1.00 86.94 169 GLN A C 1
ATOM 1397 O O . GLN A 1 169 ? -2.923 -4.969 16.479 1.00 86.94 169 GLN A O 1
ATOM 1402 N N . PHE A 1 170 ? -4.453 -4.758 14.854 1.00 85.56 170 PHE A N 1
ATOM 1403 C CA . PHE A 1 170 ? -3.697 -5.554 13.889 1.00 85.56 170 PHE A CA 1
ATOM 1404 C C . PHE A 1 170 ? -2.316 -4.949 13.607 1.00 85.56 170 PHE A C 1
ATOM 1406 O O . PHE A 1 170 ? -1.345 -5.690 13.523 1.00 85.56 170 PHE A O 1
ATOM 1413 N N . LEU A 1 171 ? -2.217 -3.618 13.493 1.00 85.06 171 LEU A N 1
ATOM 1414 C CA . LEU A 1 171 ? -0.932 -2.937 13.296 1.00 85.06 171 LEU A CA 1
ATOM 1415 C C . LEU A 1 171 ? 0.002 -3.109 14.503 1.00 85.06 171 LEU A C 1
ATOM 1417 O O . LEU A 1 171 ? 1.191 -3.362 14.319 1.00 85.06 171 LEU A O 1
ATOM 1421 N N . GLU A 1 172 ? -0.542 -3.037 15.719 1.00 80.44 172 GLU A N 1
ATOM 1422 C CA . GLU A 1 172 ? 0.206 -3.188 16.976 1.00 80.44 172 GLU A CA 1
ATOM 1423 C C . GLU A 1 172 ? 0.666 -4.639 17.238 1.00 80.44 172 GLU A C 1
ATOM 1425 O O . GLU A 1 172 ? 1.708 -4.856 17.854 1.00 80.44 172 GLU A O 1
ATOM 1430 N N . GLU A 1 173 ? -0.074 -5.643 16.754 1.00 75.44 173 GLU A N 1
ATOM 1431 C CA . GLU A 1 173 ? 0.201 -7.075 16.971 1.00 75.44 173 GLU A CA 1
ATOM 1432 C C . GLU A 1 173 ? 1.240 -7.683 16.004 1.00 75.44 173 GLU A C 1
ATOM 1434 O O . GLU A 1 173 ? 1.660 -8.830 16.192 1.00 75.44 173 GLU A O 1
ATOM 1439 N N . THR A 1 174 ? 1.691 -6.938 14.989 1.00 61.09 174 THR A N 1
ATOM 1440 C CA . THR A 1 174 ? 2.533 -7.449 13.883 1.00 61.09 174 THR A CA 1
ATOM 1441 C C . THR A 1 174 ? 3.924 -7.976 14.312 1.00 61.09 174 THR A C 1
ATOM 1443 O O . THR A 1 174 ? 4.592 -8.636 13.518 1.00 61.09 174 THR A O 1
ATOM 1446 N N . ASP A 1 175 ? 4.344 -7.778 15.571 1.00 49.56 175 ASP A N 1
ATOM 1447 C CA . ASP A 1 175 ? 5.606 -8.290 16.149 1.00 49.56 175 ASP A CA 1
ATOM 1448 C C . ASP A 1 175 ? 5.526 -9.730 16.712 1.00 49.56 175 ASP A C 1
ATOM 1450 O O . ASP A 1 175 ? 6.544 -10.309 17.106 1.00 49.56 175 ASP A O 1
ATOM 1454 N N . ALA A 1 176 ? 4.344 -10.354 16.773 1.00 43.00 176 ALA A N 1
ATOM 1455 C CA . ALA A 1 176 ? 4.228 -11.723 17.277 1.00 43.00 176 ALA A CA 1
ATOM 1456 C C . ALA A 1 176 ? 4.536 -12.757 16.170 1.00 43.00 176 ALA A C 1
ATOM 1458 O O . ALA A 1 176 ? 3.926 -12.705 15.097 1.00 43.00 176 ALA A O 1
ATOM 1459 N N . PRO A 1 177 ? 5.420 -13.757 16.398 1.00 39.66 177 PRO A N 1
ATOM 1460 C CA . PRO A 1 177 ? 5.617 -14.838 15.437 1.00 39.66 177 PRO A CA 1
ATOM 1461 C C . PRO A 1 177 ? 4.268 -15.510 15.207 1.00 39.66 177 PRO A C 1
ATOM 1463 O O . PRO A 1 177 ? 3.641 -15.948 16.171 1.00 39.66 177 PRO A O 1
ATOM 1466 N N . SER A 1 178 ? 3.820 -15.547 13.945 1.00 43.22 178 SER A N 1
ATOM 1467 C CA . SER A 1 178 ? 2.460 -15.917 13.548 1.00 43.22 178 SER A CA 1
ATOM 1468 C C . SER A 1 178 ? 1.988 -17.184 14.264 1.00 43.22 178 SER A C 1
ATOM 1470 O O . SER A 1 178 ? 2.253 -18.314 13.833 1.00 43.22 178 SER A O 1
ATOM 1472 N N . LYS A 1 179 ? 1.268 -17.015 15.371 1.00 38.16 179 LYS A N 1
ATOM 1473 C CA . LYS A 1 179 ? 0.527 -18.104 15.975 1.00 38.16 179 LYS A CA 1
ATOM 1474 C C . LYS A 1 179 ? -0.691 -18.245 15.085 1.00 38.16 179 LYS A C 1
ATOM 1476 O O . LYS A 1 179 ? -1.548 -17.371 15.061 1.00 38.16 179 LYS A O 1
ATOM 1481 N N . ARG A 1 180 ? -0.674 -19.294 14.258 1.00 38.22 180 ARG A N 1
ATOM 1482 C CA . ARG A 1 180 ? -1.806 -19.725 13.437 1.00 38.22 180 ARG A CA 1
ATOM 1483 C C . ARG A 1 180 ? -3.080 -19.514 14.255 1.00 38.22 180 ARG A C 1
ATOM 1485 O O . ARG A 1 180 ? -3.188 -20.091 15.335 1.00 38.22 180 ARG A O 1
ATOM 1492 N N . PHE A 1 181 ? -3.996 -18.684 13.766 1.00 35.47 181 PHE A N 1
ATOM 1493 C CA . PHE A 1 181 ? -5.361 -18.680 14.268 1.00 35.47 181 PHE A CA 1
ATOM 1494 C C . PHE A 1 181 ? -5.920 -20.075 13.969 1.00 35.47 181 PHE A C 1
ATOM 1496 O O . PHE A 1 181 ? -6.311 -20.360 12.840 1.00 35.47 181 PHE A O 1
ATOM 1503 N N . SER A 1 182 ? -5.839 -20.987 14.941 1.00 38.78 182 SER A N 1
ATOM 1504 C CA . SER A 1 182 ? -6.668 -22.182 14.935 1.00 38.78 182 SER A CA 1
ATOM 1505 C C . SER A 1 182 ? -8.063 -21.715 15.309 1.00 38.78 182 SER A C 1
ATOM 1507 O O . SER A 1 182 ? -8.302 -21.304 16.446 1.00 38.78 182 SER A O 1
ATOM 1509 N N . GLU A 1 183 ? -8.959 -21.733 14.332 1.00 45.78 183 GLU A N 1
ATOM 1510 C CA . GLU A 1 183 ? -10.375 -21.906 14.607 1.00 45.78 183 GLU A CA 1
ATOM 1511 C C . GLU A 1 183 ? -10.494 -23.191 15.429 1.00 45.78 183 GLU A C 1
ATOM 1513 O O . GLU A 1 183 ? -10.291 -24.279 14.900 1.00 45.78 183 GLU A O 1
ATOM 1518 N N . ASP A 1 184 ? -10.725 -23.060 16.733 1.00 36.81 184 ASP A N 1
ATOM 1519 C CA . ASP A 1 184 ? -11.297 -24.152 17.505 1.00 36.81 184 ASP A CA 1
ATOM 1520 C C . ASP A 1 184 ? -12.625 -23.651 18.055 1.00 36.81 184 ASP A C 1
ATOM 1522 O O . ASP A 1 184 ? -12.730 -22.829 18.971 1.00 36.81 184 ASP A O 1
ATOM 1526 N N . GLU A 1 185 ? -13.639 -24.091 17.330 1.00 38.09 185 GLU A N 1
ATOM 1527 C CA . GLU A 1 185 ? -15.053 -23.919 17.543 1.00 38.09 185 GLU A CA 1
ATOM 1528 C C . GLU A 1 185 ? -15.424 -24.541 18.895 1.00 38.09 185 GLU A C 1
ATOM 1530 O O . GLU A 1 185 ? -15.508 -25.754 19.069 1.00 38.09 185 GLU A O 1
ATOM 1535 N N . THR A 1 186 ? -15.644 -23.704 19.906 1.00 43.66 186 THR A N 1
ATOM 1536 C CA . THR A 1 186 ? -16.358 -24.136 21.107 1.00 43.66 186 THR A CA 1
ATOM 1537 C C . THR A 1 186 ? -17.816 -24.382 20.755 1.00 43.66 186 THR A C 1
ATOM 1539 O O . THR A 1 186 ? -18.506 -23.417 20.433 1.00 43.66 186 THR A O 1
ATOM 1542 N N . THR A 1 187 ? -18.331 -25.603 20.934 1.00 37.34 187 THR A N 1
ATOM 1543 C CA . THR A 1 187 ? -19.654 -25.804 21.566 1.00 37.34 187 THR A CA 1
ATOM 1544 C C . THR A 1 187 ? -19.933 -27.261 22.009 1.00 37.34 187 THR A C 1
ATOM 1546 O O . THR A 1 187 ? -20.129 -28.135 21.181 1.00 37.34 187 THR A O 1
ATOM 1549 N N . ILE A 1 188 ? -20.052 -27.427 23.346 1.00 40.66 188 ILE A N 1
ATOM 1550 C CA . ILE A 1 188 ? -21.137 -28.120 24.101 1.00 40.66 188 ILE A CA 1
ATOM 1551 C C . ILE A 1 188 ? -21.145 -29.679 24.026 1.00 40.66 188 ILE A C 1
ATOM 1553 O O . ILE A 1 188 ? -21.107 -30.253 22.957 1.00 40.66 188 ILE A O 1
ATOM 1557 N N . GLU A 1 189 ? -21.156 -30.472 25.114 1.00 39.22 189 GLU A N 1
ATOM 1558 C CA . GLU A 1 189 ? -22.219 -30.514 26.128 1.00 39.22 189 GLU A CA 1
ATOM 1559 C C . GLU A 1 189 ? -21.853 -31.286 27.421 1.00 39.22 189 GLU A C 1
ATOM 1561 O O . GLU A 1 189 ? -21.242 -32.352 27.418 1.00 39.22 189 GLU A O 1
ATOM 1566 N N . ALA A 1 190 ? -22.279 -30.691 28.537 1.00 40.12 190 ALA A N 1
ATOM 1567 C CA . ALA A 1 190 ? -22.670 -31.240 29.838 1.00 40.12 190 ALA A CA 1
ATOM 1568 C C . ALA A 1 190 ? -22.256 -32.673 30.254 1.00 40.12 190 ALA A C 1
ATOM 1570 O O . ALA A 1 190 ? -22.919 -33.667 29.966 1.00 40.12 190 ALA A O 1
ATOM 1571 N N . LYS A 1 191 ? -21.301 -32.746 31.193 1.00 42.16 191 LYS A N 1
ATOM 1572 C CA . LYS A 1 191 ? -21.287 -33.805 32.214 1.00 42.16 191 LYS A CA 1
ATOM 1573 C C . LYS A 1 191 ? -22.438 -33.566 33.195 1.00 42.16 191 LYS A C 1
ATOM 1575 O O . LYS A 1 191 ? -22.308 -32.748 34.108 1.00 42.16 191 LYS A O 1
ATOM 1580 N N . MET A 1 192 ? -23.547 -34.288 33.040 1.00 42.50 192 MET A N 1
ATOM 1581 C CA . MET A 1 192 ? -24.507 -34.431 34.134 1.00 42.50 192 MET A CA 1
ATOM 1582 C C . MET A 1 192 ? -23.927 -35.320 35.242 1.00 42.50 192 MET A C 1
ATOM 1584 O O . MET A 1 192 ? -23.388 -36.401 35.016 1.00 42.50 192 MET A O 1
ATOM 1588 N N . LYS A 1 193 ? -24.018 -34.780 36.457 1.00 41.69 193 LYS A N 1
ATOM 1589 C CA . LYS A 1 193 ? -23.748 -35.392 37.759 1.00 41.69 193 LYS A CA 1
ATOM 1590 C C . LYS A 1 193 ? -24.686 -36.578 38.037 1.00 41.69 193 LYS A C 1
ATOM 1592 O O . LYS A 1 193 ? -25.863 -36.488 37.725 1.00 41.69 193 LYS A O 1
ATOM 1597 N N . LYS A 1 194 ? -24.135 -37.575 38.749 1.00 37.62 194 LYS A N 1
ATOM 1598 C CA . LYS A 1 194 ? -24.717 -38.384 39.849 1.00 37.62 194 LYS A CA 1
ATOM 1599 C C . LYS A 1 194 ? -26.252 -38.523 39.886 1.00 37.62 194 LYS A C 1
ATOM 1601 O O . LYS A 1 194 ? -26.918 -37.543 40.208 1.00 37.62 194 LYS A O 1
ATOM 1606 N N . ILE A 1 195 ? -26.751 -39.759 39.791 1.00 41.09 195 ILE A N 1
ATOM 1607 C CA . ILE A 1 195 ? -27.094 -40.667 40.915 1.00 41.09 195 ILE A CA 1
ATOM 1608 C C . ILE A 1 195 ? -26.886 -42.100 40.422 1.00 41.09 195 ILE A C 1
ATOM 1610 O O . ILE A 1 195 ? -27.243 -42.361 39.254 1.00 41.09 195 ILE A O 1
#

pLDDT: mean 75.46, std 18.05, range [35.47, 94.5]

Radius of gyration: 21.11 Å; chains: 1; bounding box: 51×56×69 Å